Protein AF-A0A6V7L4W2-F1 (afdb_monomer)

Radius of gyration: 33.68 Å; Cα contacts (8 Å, |Δi|>4): 163; chains: 1; bounding box: 79×36×89 Å

Sequence (254 aa):
TPIIMLSYLVIAGTFLTHLRKPIASMTAKEQRLEGEYRHINSRLITNSEEIAFYRGNNREKLTLYASFNKLMKHLRGLLEFKVAMGVVDNFVGKYVATVVGFYAVSLPFFEKNHILLKGNTQHRFKHYYENGRMMVKLAEAIGRLVLAGREMTRLAGFTARVTEIRTVLQDLNEGRYKRTMITDGKNETPIGKPGTGRIVAKDNVIRFEHVPLVTPNGDVLIKDLSFEVKSGMNVLVCGPNGCGKSSLFRVLGE

Nearest PDB structures (foldseek):
  6uzl-assembly1_B  TM=5.956E-01  e=2.168E-04  Escherichia coli
  8t4i-assembly1_B  TM=5.488E-01  e=1.323E-03  Homo sapiens
  4s0f-assembly1_A  TM=5.752E-01  e=2.785E-03  Acetivibrio thermocellus ATCC 27405
  7pru-assembly1_B  TM=4.776E-01  e=3.832E-03  Thermochaetoides thermophila DSM 1495
  8t4h-assembly1_A  TM=5.209E-01  e=1.171E-02  Homo sapiens

InterPro domains:
  IPR003439 ABC transporter-like, ATP-binding domain [PF00005] (223-252)
  IPR011527 ABC transporter type 1, transmembrane domain [PF06472] (2-110)
  IPR027417 P-loop containing nucleoside triphosphate hydrolase [G3DSA:3.40.50.300] (198-254)
  IPR027417 P-loop containing nucleoside triphosphate hydrolase [SSF52540] (198-252)
  IPR050835 ATP-binding cassette sub-family D [PTHR11384] (2-254)

Secondary structure (DSSP, 8-state):
-HHHHHHHHHHHHHHHHHHHHHHHHHHHHHHHHHHHHHHHHHHHHHTHHHHHHTTTHHHHHHHHHHHHHHHHHHHHHHHHHHHHHHHHHHIIIIIIHHHHHHHHHHHHHHSTT-GGG-S-HHHHHHHHHHHHHHHHHHHHHHHHHHHHHHHHHHHHHHHHHHHHHHHHHHHHHTT---------S------S-TT-S-----TTEEEEEEEEEE-TTS-EEEEEEE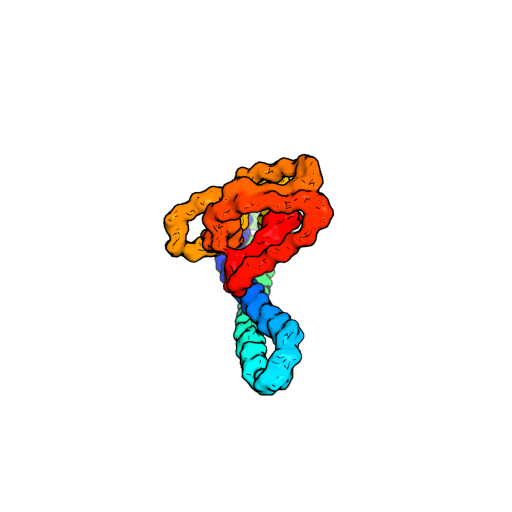EEEETT--------TTSSHHHHHHHHT-

Foldseek 3Di:
DVVLLVVLLVVLLVVLVVLCVCLVVLVVVLVVLVVVLVVLVVCCVVCVVVCVVVVVVVVSVVVNVVSVVVNVVSVVVSVVSVVVSVVSLCCSLPVVLQVSLQVVLCVLVPDPDRPLPPDDPVSSVVSSVVSSVVSSVVSNVSSVVSVVVVVVVVVVVVV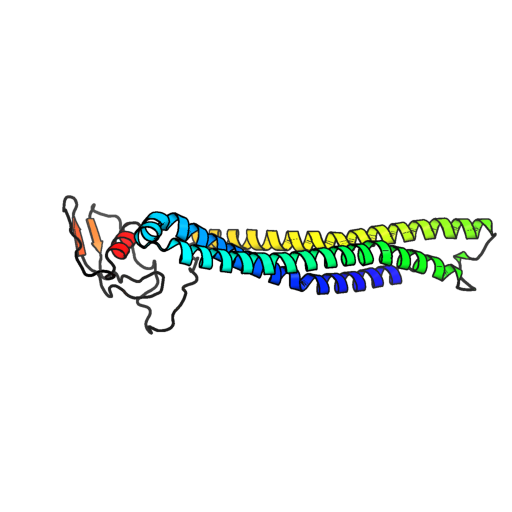VVVVVVVVQVVCVVVVNRDPPQPAPPDDPDQLDDPPPDDDDPDDQKDWAFQDFQADSNGRTLRRGDTDIDHPPDDDDDDDDPPSCPVSVVVVVVD

Mean predicted aligned error: 11.78 Å

Solvent-accessible surface area (backbone atoms only — not comparable to full-atom values): 14778 Å² total; per-residue (Å²): 90,70,65,61,56,52,51,45,50,53,53,53,43,52,50,53,52,60,71,50,55,60,54,60,60,53,51,54,52,48,53,52,37,51,50,53,38,51,51,52,53,50,48,50,62,76,44,40,66,61,36,58,73,71,66,37,57,70,61,51,50,51,52,52,49,52,40,48,50,55,36,49,56,50,50,50,55,51,49,53,49,52,51,53,49,52,50,50,51,48,42,52,34,50,53,49,30,46,52,53,22,55,51,41,50,48,50,65,75,71,43,95,82,35,78,74,65,69,71,55,72,70,57,36,51,50,52,48,52,52,55,36,55,52,38,44,53,48,22,55,52,51,20,51,52,55,54,47,52,54,55,52,54,51,50,52,57,50,52,51,54,53,48,51,54,50,51,52,52,50,28,50,77,70,72,64,57,72,77,86,57,67,68,74,91,78,74,98,69,80,88,71,61,93,85,74,74,85,86,75,95,54,92,70,46,54,72,43,74,70,42,58,41,61,46,87,60,70,51,73,57,38,82,66,38,68,52,76,46,54,75,94,64,88,82,85,91,82,80,66,89,87,61,37,70,72,57,54,55,50,67,73,70,111

Organism: NCBI:txid1563983

Structure (mmCIF, N/CA/C/O backbone):
data_AF-A0A6V7L4W2-F1
#
_entry.id   AF-A0A6V7L4W2-F1
#
loop_
_atom_site.group_PDB
_atom_site.id
_atom_site.type_symbol
_atom_site.label_atom_id
_atom_site.label_alt_id
_atom_site.label_comp_id
_atom_site.label_asym_id
_atom_site.label_entity_id
_atom_site.label_seq_id
_atom_site.pdbx_PDB_ins_code
_atom_site.Cartn_x
_atom_site.Cartn_y
_atom_site.Cartn_z
_atom_site.occupancy
_atom_site.B_iso_or_equiv
_atom_site.auth_seq_id
_atom_site.auth_comp_id
_atom_site.auth_asym_id
_atom_site.auth_atom_id
_atom_site.pdbx_PDB_model_num
ATOM 1 N N . THR A 1 1 ? 16.111 1.813 -38.482 1.00 68.69 1 THR A N 1
ATOM 2 C CA . THR A 1 1 ? 16.794 2.259 -37.247 1.00 68.69 1 THR A CA 1
ATOM 3 C C . THR A 1 1 ? 15.835 2.778 -36.165 1.00 68.69 1 THR A C 1
ATOM 5 O O . THR A 1 1 ? 15.904 2.223 -35.074 1.00 68.69 1 THR A O 1
ATOM 8 N N . PRO A 1 2 ? 14.871 3.705 -36.395 1.00 75.00 2 PRO A N 1
ATOM 9 C CA . PRO A 1 2 ? 13.955 4.165 -35.333 1.00 75.00 2 PRO A CA 1
ATOM 10 C C . PRO A 1 2 ? 12.935 3.109 -34.879 1.00 75.00 2 PRO A C 1
ATOM 12 O O . PRO A 1 2 ? 12.565 3.079 -33.709 1.00 75.00 2 PRO A O 1
ATOM 15 N N . ILE A 1 3 ? 12.533 2.193 -35.768 1.00 84.62 3 ILE A N 1
ATOM 16 C CA . ILE A 1 3 ? 11.620 1.085 -35.434 1.00 84.62 3 ILE A CA 1
ATOM 17 C C . ILE A 1 3 ? 12.223 0.170 -34.359 1.00 84.62 3 ILE A C 1
ATOM 19 O O . ILE A 1 3 ? 11.508 -0.238 -33.457 1.00 84.62 3 ILE A O 1
ATOM 23 N N . ILE A 1 4 ? 13.536 -0.085 -34.401 1.00 84.19 4 ILE A N 1
ATOM 24 C CA . ILE A 1 4 ? 14.242 -0.939 -33.426 1.00 84.19 4 ILE A CA 1
ATOM 25 C C . ILE A 1 4 ? 14.226 -0.296 -32.032 1.00 84.19 4 ILE A C 1
ATOM 27 O O . ILE A 1 4 ? 14.020 -0.964 -31.019 1.00 84.19 4 ILE A O 1
ATOM 31 N N . MET A 1 5 ? 14.393 1.026 -31.982 1.00 80.75 5 MET A N 1
ATOM 32 C CA . MET A 1 5 ? 14.337 1.802 -30.742 1.00 80.75 5 MET A CA 1
ATOM 33 C C . MET A 1 5 ? 12.919 1.852 -30.163 1.00 80.75 5 MET A C 1
ATOM 35 O O . MET A 1 5 ? 12.739 1.715 -28.954 1.00 80.75 5 MET A O 1
ATOM 39 N N . LEU A 1 6 ? 11.906 1.996 -31.021 1.00 84.19 6 LEU A N 1
ATOM 40 C CA . LEU A 1 6 ? 10.500 1.946 -30.620 1.00 84.19 6 LEU A CA 1
ATOM 41 C C . LEU A 1 6 ? 10.082 0.545 -30.160 1.00 84.19 6 LEU A C 1
ATOM 43 O O . LEU A 1 6 ? 9.437 0.421 -29.121 1.00 84.19 6 LEU A O 1
ATOM 47 N N . SER A 1 7 ? 10.488 -0.513 -30.866 1.00 88.62 7 SER A N 1
ATOM 48 C CA . SER A 1 7 ? 10.222 -1.890 -30.438 1.00 88.62 7 SER A CA 1
ATOM 49 C C . SER A 1 7 ? 10.885 -2.185 -29.099 1.00 88.62 7 SER A C 1
ATOM 51 O O . SER A 1 7 ? 10.266 -2.793 -28.230 1.00 88.62 7 SER A O 1
ATOM 53 N N . TYR A 1 8 ? 12.110 -1.692 -28.893 1.00 88.38 8 TYR A N 1
ATOM 54 C CA . TYR A 1 8 ? 12.787 -1.794 -27.607 1.00 88.38 8 TYR A CA 1
ATOM 55 C C . TYR A 1 8 ? 12.009 -1.087 -26.494 1.00 88.38 8 TYR A C 1
ATOM 57 O O . TYR A 1 8 ? 11.804 -1.680 -25.440 1.00 88.38 8 TYR A O 1
ATOM 65 N N . LEU A 1 9 ? 11.531 0.141 -26.729 1.00 84.12 9 LEU A N 1
ATOM 66 C CA . LEU A 1 9 ? 10.729 0.888 -25.757 1.00 84.12 9 LEU A CA 1
ATOM 67 C C . LEU A 1 9 ? 9.492 0.097 -25.329 1.00 84.12 9 LEU A C 1
ATOM 69 O O . LEU A 1 9 ? 9.235 -0.019 -24.132 1.00 84.12 9 LEU A O 1
ATOM 73 N N . VAL A 1 10 ? 8.748 -0.459 -26.289 1.00 87.88 10 VAL A N 1
ATOM 74 C CA . VAL A 1 10 ? 7.534 -1.235 -26.004 1.00 87.88 10 VAL A CA 1
ATOM 75 C C . VAL A 1 10 ? 7.882 -2.494 -25.211 1.00 87.88 10 VAL A C 1
ATOM 77 O O . VAL A 1 10 ? 7.322 -2.710 -24.140 1.00 87.88 10 VAL A O 1
ATOM 80 N N . ILE A 1 11 ? 8.856 -3.283 -25.671 1.00 89.69 11 ILE A N 1
ATOM 81 C CA . ILE A 1 11 ? 9.245 -4.543 -25.020 1.00 89.69 11 ILE A CA 1
ATOM 82 C C . ILE A 1 11 ? 9.780 -4.288 -23.605 1.00 89.69 11 ILE A C 1
ATOM 84 O O . ILE A 1 11 ? 9.307 -4.896 -22.645 1.00 89.69 11 ILE A O 1
ATOM 88 N N . ALA A 1 12 ? 10.732 -3.365 -23.457 1.00 87.75 12 ALA A N 1
ATOM 89 C CA . ALA A 1 12 ? 11.321 -3.014 -22.170 1.00 87.75 12 ALA A CA 1
ATOM 90 C C . ALA A 1 12 ? 10.277 -2.411 -21.220 1.00 87.75 12 ALA A C 1
ATOM 92 O O . ALA A 1 12 ? 10.237 -2.762 -20.042 1.00 87.75 12 ALA A O 1
ATOM 93 N N . GLY A 1 13 ? 9.398 -1.543 -21.728 1.00 84.75 13 GLY A N 1
ATOM 94 C CA . GLY A 1 13 ? 8.316 -0.934 -20.959 1.00 84.75 13 GLY A CA 1
ATOM 95 C C . GLY A 1 13 ? 7.326 -1.968 -20.423 1.00 84.75 13 GLY A C 1
ATOM 96 O O . GLY A 1 13 ? 7.034 -1.979 -19.224 1.00 84.75 13 GLY A O 1
ATOM 97 N N . THR A 1 14 ? 6.849 -2.880 -21.274 1.00 86.19 14 THR A N 1
ATOM 98 C CA . THR A 1 14 ? 5.939 -3.962 -20.872 1.00 86.19 14 THR A CA 1
ATOM 99 C C . THR A 1 14 ? 6.611 -4.920 -19.890 1.00 86.19 14 THR A C 1
ATOM 101 O O . THR A 1 14 ? 6.019 -5.251 -18.861 1.00 86.19 14 THR A O 1
ATOM 104 N N . PHE A 1 15 ? 7.864 -5.305 -20.146 1.00 89.44 15 PHE A N 1
ATOM 105 C CA . PHE A 1 15 ? 8.646 -6.176 -19.267 1.00 89.44 15 PHE A CA 1
ATOM 106 C C . PHE A 1 15 ? 8.825 -5.574 -17.866 1.00 89.44 15 PHE A C 1
ATOM 108 O O . PHE A 1 15 ? 8.478 -6.208 -16.867 1.00 89.44 15 PHE A O 1
ATOM 115 N N . LEU A 1 16 ? 9.281 -4.320 -17.780 1.00 86.31 16 LEU A N 1
ATOM 116 C CA . LEU A 1 16 ? 9.456 -3.622 -16.502 1.00 86.31 16 LEU A CA 1
ATOM 117 C C . LEU A 1 16 ? 8.127 -3.438 -15.765 1.00 86.31 16 LEU A C 1
ATOM 119 O O . LEU A 1 16 ? 8.067 -3.586 -14.546 1.00 86.31 16 LEU A O 1
ATOM 123 N N . THR A 1 17 ? 7.043 -3.152 -16.487 1.00 84.06 17 THR A N 1
ATOM 124 C CA . THR A 1 17 ? 5.711 -3.009 -15.882 1.00 84.06 17 THR A CA 1
ATOM 125 C C . THR A 1 17 ? 5.234 -4.328 -15.277 1.00 84.06 17 THR A C 1
ATOM 127 O O . THR A 1 17 ? 4.719 -4.344 -14.158 1.00 84.06 17 THR A O 1
ATOM 130 N N . HIS A 1 18 ? 5.459 -5.448 -15.968 1.00 85.56 18 HIS A N 1
ATOM 131 C CA . HIS A 1 18 ? 5.097 -6.770 -15.466 1.00 85.56 18 HIS A CA 1
ATOM 132 C C . HIS A 1 18 ? 5.888 -7.137 -14.204 1.00 85.56 18 HIS A C 1
ATOM 134 O O . HIS A 1 18 ? 5.299 -7.559 -13.208 1.00 85.56 18 HIS A O 1
ATOM 140 N N . LEU A 1 19 ? 7.200 -6.877 -14.200 1.00 86.31 19 LEU A N 1
ATOM 141 C CA . LEU A 1 19 ? 8.060 -7.106 -13.036 1.00 86.31 19 LEU A CA 1
ATOM 142 C C . LEU A 1 19 ? 7.698 -6.232 -11.823 1.00 86.31 19 LEU A C 1
ATOM 144 O O . LEU A 1 19 ? 7.893 -6.649 -10.684 1.00 86.31 19 LEU A O 1
ATOM 148 N N . ARG A 1 20 ? 7.142 -5.031 -12.036 1.00 83.00 20 ARG A N 1
ATOM 149 C CA . ARG A 1 20 ? 6.717 -4.122 -10.952 1.00 83.00 20 ARG A CA 1
ATOM 150 C C . ARG A 1 20 ? 5.370 -4.491 -10.325 1.00 83.00 20 ARG A C 1
ATOM 152 O O . ARG A 1 20 ? 5.113 -4.094 -9.187 1.00 83.00 20 ARG A O 1
ATOM 159 N N . LYS A 1 21 ? 4.520 -5.257 -11.018 1.00 84.12 21 LYS A N 1
ATOM 160 C CA . LYS A 1 21 ? 3.173 -5.651 -10.562 1.00 84.12 21 LYS A CA 1
ATOM 161 C C . LYS A 1 21 ? 3.095 -6.166 -9.105 1.00 84.12 21 LYS A C 1
ATOM 163 O O . LYS A 1 21 ? 2.203 -5.710 -8.386 1.00 84.12 21 LYS A O 1
ATOM 168 N N . PRO A 1 22 ? 3.988 -7.049 -8.608 1.00 87.44 22 PRO A N 1
ATOM 169 C CA . PRO A 1 22 ? 3.897 -7.567 -7.238 1.00 87.44 22 PRO A CA 1
ATOM 170 C C . PRO A 1 22 ? 4.129 -6.517 -6.140 1.00 87.44 22 PRO A C 1
ATOM 172 O O . PRO A 1 22 ? 3.661 -6.715 -5.018 1.00 87.44 22 PRO A O 1
ATOM 175 N N . ILE A 1 23 ? 4.792 -5.387 -6.430 1.00 86.25 23 ILE A N 1
ATOM 176 C CA . ILE A 1 23 ? 5.104 -4.354 -5.423 1.00 86.25 23 ILE A CA 1
ATOM 177 C C . ILE A 1 23 ? 3.828 -3.840 -4.757 1.00 86.25 23 ILE A C 1
ATOM 179 O O . ILE A 1 23 ? 3.794 -3.702 -3.538 1.00 86.25 23 ILE A O 1
ATOM 183 N N . ALA A 1 24 ? 2.764 -3.616 -5.533 1.00 83.56 24 ALA A N 1
ATOM 184 C CA . ALA A 1 24 ? 1.498 -3.107 -5.011 1.00 83.56 24 ALA A CA 1
ATOM 185 C C . ALA A 1 24 ? 0.889 -4.050 -3.959 1.00 83.56 24 ALA A C 1
ATOM 187 O O . ALA A 1 24 ? 0.514 -3.611 -2.872 1.00 83.56 24 ALA A O 1
ATOM 188 N N . SER A 1 25 ? 0.858 -5.357 -4.244 1.00 88.00 25 SER A N 1
ATOM 189 C CA . SER A 1 25 ? 0.356 -6.358 -3.296 1.00 88.00 25 SER A CA 1
ATOM 190 C C . SER A 1 25 ? 1.231 -6.454 -2.044 1.00 88.00 25 SER A C 1
ATOM 192 O O . SER A 1 25 ? 0.705 -6.568 -0.935 1.00 88.00 25 SER A O 1
ATOM 194 N N . MET A 1 26 ? 2.556 -6.373 -2.193 1.00 90.38 26 MET A N 1
ATOM 195 C CA . MET A 1 26 ? 3.466 -6.415 -1.048 1.00 90.38 26 MET A CA 1
ATOM 196 C C . MET A 1 26 ? 3.346 -5.165 -0.169 1.00 90.38 26 MET A C 1
ATOM 198 O O . MET A 1 26 ? 3.370 -5.289 1.053 1.00 90.38 26 MET A O 1
ATOM 202 N N . THR A 1 27 ? 3.152 -3.984 -0.758 1.00 88.94 27 THR A N 1
ATOM 203 C CA . THR A 1 27 ? 2.900 -2.740 -0.015 1.00 88.94 27 THR A CA 1
ATOM 204 C C . THR A 1 27 ? 1.537 -2.754 0.682 1.00 88.94 27 THR A C 1
ATOM 206 O O . THR A 1 27 ? 1.427 -2.300 1.817 1.00 88.94 27 THR A O 1
ATOM 209 N N . ALA A 1 28 ? 0.499 -3.343 0.081 1.00 87.00 28 ALA A N 1
ATOM 210 C CA . ALA A 1 28 ? -0.780 -3.534 0.772 1.00 87.00 28 ALA A CA 1
ATOM 211 C C . ALA A 1 28 ? -0.629 -4.442 2.009 1.00 87.00 28 ALA A C 1
ATOM 213 O O . ALA A 1 28 ? -1.167 -4.156 3.080 1.00 87.00 28 ALA A O 1
ATOM 214 N N . LYS A 1 29 ? 0.158 -5.519 1.890 1.00 92.94 29 LYS A N 1
ATOM 215 C CA . LYS A 1 29 ? 0.469 -6.411 3.015 1.00 92.94 29 LYS A CA 1
ATOM 216 C C . LYS A 1 29 ? 1.308 -5.721 4.097 1.00 92.94 29 LYS A C 1
ATOM 218 O O . LYS A 1 29 ? 1.052 -5.947 5.275 1.00 92.94 29 LYS A O 1
ATOM 223 N N . GLU A 1 30 ? 2.256 -4.869 3.710 1.00 93.56 30 GLU A N 1
ATOM 224 C CA . GLU A 1 30 ? 3.040 -4.021 4.622 1.00 93.56 30 GLU A CA 1
ATOM 225 C C . GLU A 1 30 ? 2.117 -3.141 5.475 1.00 93.56 30 GLU A C 1
ATOM 227 O O . GLU A 1 30 ? 2.177 -3.218 6.698 1.00 93.56 30 GLU A O 1
ATOM 232 N N . GLN A 1 31 ? 1.188 -2.412 4.846 1.00 91.06 31 GLN A N 1
ATOM 233 C CA . GLN A 1 31 ? 0.220 -1.560 5.547 1.00 91.06 31 GLN A CA 1
ATOM 234 C C . GLN A 1 31 ? -0.667 -2.346 6.521 1.00 91.06 31 GLN A C 1
ATOM 236 O O . GLN A 1 31 ? -0.918 -1.900 7.639 1.00 91.06 31 GLN A O 1
ATOM 241 N N . ARG A 1 32 ? -1.107 -3.552 6.137 1.00 93.19 32 ARG A N 1
ATOM 242 C CA . ARG A 1 32 ? -1.883 -4.426 7.029 1.00 93.19 32 ARG A CA 1
ATOM 243 C C . ARG A 1 32 ? -1.082 -4.852 8.265 1.00 93.19 32 ARG A C 1
ATOM 245 O O . ARG A 1 32 ? -1.617 -4.810 9.368 1.00 93.19 32 ARG A O 1
ATOM 252 N N . LEU A 1 33 ? 0.172 -5.274 8.087 1.00 97.00 33 LEU A N 1
ATOM 253 C CA . LEU A 1 33 ? 1.043 -5.704 9.190 1.00 97.00 33 LEU A CA 1
ATOM 254 C C . LEU A 1 33 ? 1.430 -4.536 10.103 1.00 97.00 33 LEU A C 1
ATOM 256 O O . LEU A 1 33 ? 1.504 -4.700 11.319 1.00 97.00 33 LEU A O 1
ATOM 260 N N . GLU A 1 34 ? 1.654 -3.358 9.526 1.00 95.81 34 GLU A N 1
ATOM 261 C CA . GLU A 1 34 ? 1.907 -2.136 10.282 1.00 95.81 34 GLU A CA 1
ATOM 262 C C . GLU A 1 34 ? 0.676 -1.736 11.107 1.00 95.81 34 GLU A C 1
ATOM 264 O O . GLU A 1 34 ? 0.805 -1.406 12.285 1.00 95.81 34 GLU A O 1
ATOM 269 N N . GLY A 1 35 ? -0.524 -1.842 10.528 1.00 94.75 35 GLY A N 1
ATOM 270 C CA . GLY A 1 35 ? -1.786 -1.637 11.238 1.00 94.75 35 GLY A CA 1
ATOM 271 C C . GLY A 1 35 ? -1.982 -2.613 12.403 1.00 94.75 35 GLY A C 1
ATOM 272 O O . GLY A 1 35 ? -2.340 -2.186 13.498 1.00 94.75 35 GLY A O 1
ATOM 273 N N . GLU A 1 36 ? -1.689 -3.902 12.199 1.00 95.75 36 GLU A N 1
ATOM 274 C CA . GLU A 1 36 ? -1.726 -4.940 13.244 1.00 95.75 36 GLU A CA 1
ATOM 275 C C . GLU A 1 36 ? -0.779 -4.595 14.407 1.00 95.75 36 GLU A C 1
ATOM 277 O O . GLU A 1 36 ? -1.195 -4.587 15.567 1.00 95.75 36 GLU A O 1
ATOM 282 N N . TYR A 1 37 ? 0.465 -4.213 14.099 1.00 97.19 37 TYR A N 1
ATOM 283 C CA . TYR A 1 37 ? 1.447 -3.802 15.103 1.00 97.19 37 TYR A CA 1
ATOM 284 C C . TYR A 1 37 ? 1.012 -2.544 15.870 1.00 97.19 37 TYR A C 1
ATOM 286 O O . TYR A 1 37 ? 1.050 -2.522 17.101 1.00 97.19 37 TYR A O 1
ATOM 294 N N . ARG A 1 38 ? 0.546 -1.506 15.160 1.00 96.38 38 ARG A N 1
ATOM 295 C CA . ARG A 1 38 ? 0.045 -0.266 15.777 1.00 96.38 38 ARG A CA 1
ATOM 296 C C . ARG A 1 38 ? -1.159 -0.528 16.676 1.00 96.38 38 ARG A C 1
ATOM 298 O O . ARG A 1 38 ? -1.247 0.063 17.748 1.00 96.38 38 ARG A O 1
ATOM 305 N N . HIS A 1 39 ? -2.058 -1.422 16.271 1.00 95.31 39 HIS A N 1
ATOM 306 C CA . HIS A 1 39 ? -3.214 -1.805 17.073 1.00 95.31 39 HIS A CA 1
ATOM 307 C C . HIS A 1 39 ? -2.800 -2.487 18.384 1.00 95.31 39 HIS A C 1
ATOM 309 O O . HIS A 1 39 ? -3.293 -2.109 19.446 1.00 95.31 39 HIS A O 1
ATOM 315 N N . ILE A 1 40 ? -1.859 -3.438 18.335 1.00 95.62 40 ILE A N 1
ATOM 316 C CA . ILE A 1 40 ? -1.322 -4.096 19.539 1.00 95.62 40 ILE A CA 1
ATOM 317 C C . ILE A 1 40 ? -0.642 -3.069 20.452 1.00 95.62 40 ILE A C 1
ATOM 319 O O . ILE A 1 40 ? -0.917 -3.038 21.648 1.00 95.62 40 ILE A O 1
ATOM 323 N N . ASN A 1 41 ? 0.184 -2.183 19.890 1.00 96.00 41 ASN A N 1
ATOM 324 C CA . ASN A 1 41 ? 0.855 -1.136 20.659 1.00 96.00 41 ASN A CA 1
ATOM 325 C C . ASN A 1 41 ? -0.141 -0.164 21.318 1.00 96.00 41 ASN A C 1
ATOM 327 O O . ASN A 1 41 ? 0.013 0.193 22.481 1.00 96.00 41 ASN A O 1
ATOM 331 N N . SER A 1 42 ? -1.198 0.225 20.600 1.00 96.50 42 SER A N 1
ATOM 332 C CA . SER A 1 42 ? -2.266 1.062 21.154 1.00 96.50 42 SER A CA 1
ATOM 333 C C . SER A 1 42 ? -2.982 0.364 22.308 1.00 96.50 42 SER A C 1
ATOM 335 O O . SER A 1 42 ? -3.196 0.986 23.341 1.00 96.50 42 SER A O 1
ATOM 337 N N . ARG A 1 43 ? -3.320 -0.926 22.164 1.00 95.25 43 ARG A N 1
ATOM 338 C CA . ARG A 1 43 ? -3.964 -1.712 23.229 1.00 95.25 43 ARG A CA 1
ATOM 339 C C . ARG A 1 43 ? -3.096 -1.820 24.479 1.00 95.25 43 ARG A C 1
ATOM 341 O O . ARG A 1 43 ? -3.621 -1.696 25.580 1.00 95.25 43 ARG A O 1
ATOM 348 N N . LEU A 1 44 ? -1.790 -2.025 24.304 1.00 94.94 44 LEU A N 1
ATOM 349 C CA . LEU A 1 44 ? -0.826 -2.077 25.403 1.00 94.94 44 LEU A CA 1
ATOM 350 C C . LEU A 1 44 ? -0.805 -0.764 26.198 1.00 94.94 44 LEU A C 1
ATOM 352 O O . LEU A 1 44 ? -0.756 -0.801 27.422 1.00 94.94 44 LEU A O 1
ATOM 356 N N . ILE A 1 45 ? -0.867 0.383 25.513 1.00 94.19 45 ILE A N 1
ATOM 357 C CA . ILE A 1 45 ? -0.908 1.703 26.157 1.00 94.19 45 ILE A CA 1
ATOM 358 C C . ILE A 1 45 ? -2.238 1.901 26.894 1.00 94.19 45 ILE A C 1
ATOM 360 O O . ILE A 1 45 ? -2.230 2.239 28.078 1.00 94.19 45 ILE A O 1
ATOM 364 N N . THR A 1 46 ? -3.368 1.666 26.216 1.00 96.12 46 THR A N 1
ATOM 365 C CA . THR A 1 46 ? -4.711 1.898 26.774 1.00 96.12 46 THR A CA 1
ATOM 366 C C . THR A 1 46 ? -4.991 1.028 27.997 1.00 96.12 46 THR A C 1
ATOM 368 O O . THR A 1 46 ? -5.562 1.519 28.962 1.00 96.12 46 THR A O 1
ATOM 371 N N . ASN A 1 47 ? -4.544 -0.230 27.991 1.00 95.62 47 ASN A N 1
ATOM 372 C CA . ASN A 1 47 ? -4.825 -1.194 29.059 1.00 95.62 47 ASN A CA 1
ATOM 373 C C . ASN A 1 47 ? -3.587 -1.462 29.936 1.00 95.62 47 ASN A C 1
ATOM 375 O O . ASN A 1 47 ? -3.452 -2.537 30.524 1.00 95.62 47 ASN A O 1
ATOM 379 N N . SER A 1 48 ? -2.648 -0.513 29.997 1.00 95.44 48 SER A N 1
ATOM 380 C CA . SER A 1 48 ? -1.364 -0.685 30.694 1.00 95.44 48 SER A CA 1
ATOM 381 C C . SER A 1 48 ? -1.527 -0.978 32.191 1.00 95.44 48 SER A C 1
ATOM 383 O O . SER A 1 48 ? -0.802 -1.819 32.727 1.00 95.44 48 SER A O 1
ATOM 385 N N . GLU A 1 49 ? -2.511 -0.362 32.848 1.00 95.81 49 GLU A N 1
ATOM 386 C CA . GLU A 1 49 ? -2.828 -0.598 34.262 1.00 95.81 49 GLU A CA 1
ATOM 387 C C . GLU A 1 49 ? -3.353 -2.017 34.514 1.00 95.81 49 GLU A C 1
ATOM 389 O O . GLU A 1 49 ? -2.861 -2.702 35.410 1.00 95.81 49 GLU A O 1
ATOM 394 N N . GLU A 1 50 ? -4.284 -2.506 33.688 1.00 96.06 50 GLU A N 1
ATOM 395 C CA . GLU A 1 50 ? -4.813 -3.874 33.786 1.00 96.06 50 GLU A CA 1
ATOM 396 C C . GLU A 1 50 ? -3.698 -4.908 33.580 1.00 96.06 50 GLU A C 1
ATOM 398 O O . GLU A 1 50 ? -3.571 -5.878 34.331 1.00 96.06 50 GLU A O 1
ATOM 403 N N . ILE A 1 51 ? -2.833 -4.682 32.589 1.00 95.50 51 ILE A N 1
ATOM 404 C CA . ILE A 1 51 ? -1.697 -5.562 32.294 1.00 95.50 51 ILE A CA 1
ATOM 405 C C . ILE A 1 51 ? -0.713 -5.585 33.470 1.00 95.50 51 ILE A C 1
ATOM 407 O O . ILE A 1 51 ? -0.206 -6.655 33.822 1.00 95.50 51 ILE A O 1
ATOM 411 N N . ALA A 1 52 ? -0.447 -4.433 34.093 1.00 95.81 52 ALA A N 1
ATOM 412 C CA . ALA A 1 52 ? 0.397 -4.346 35.281 1.00 95.81 52 ALA A CA 1
ATOM 413 C C . ALA A 1 52 ? -0.240 -5.070 36.478 1.00 95.81 52 ALA A C 1
ATOM 415 O O . ALA A 1 52 ? 0.437 -5.857 37.145 1.00 95.81 52 ALA A O 1
ATOM 416 N N . PHE A 1 53 ? -1.545 -4.878 36.690 1.00 97.19 53 PHE A N 1
ATOM 417 C CA . PHE A 1 53 ? -2.318 -5.514 37.755 1.00 97.19 53 PHE A CA 1
ATOM 418 C C . PHE A 1 53 ? -2.270 -7.046 37.665 1.00 97.19 53 PHE A C 1
ATOM 420 O O . PHE A 1 53 ? -1.958 -7.721 38.645 1.00 97.19 53 PHE A O 1
ATOM 427 N N . TYR A 1 54 ? -2.469 -7.603 36.466 1.00 96.62 54 TYR A N 1
ATOM 428 C CA . TYR A 1 54 ? -2.405 -9.049 36.223 1.00 96.62 54 TYR A CA 1
ATOM 429 C C . TYR A 1 54 ? -0.983 -9.593 36.003 1.00 96.62 54 TYR A C 1
ATOM 431 O O . TYR A 1 54 ? -0.821 -10.775 35.694 1.00 96.62 54 TYR A O 1
ATOM 439 N N . ARG A 1 55 ? 0.066 -8.764 36.138 1.00 94.88 55 ARG A N 1
ATOM 440 C CA . ARG A 1 55 ? 1.471 -9.129 35.851 1.00 94.88 55 ARG A CA 1
ATOM 441 C C . ARG A 1 55 ? 1.662 -9.735 34.447 1.00 94.88 55 ARG A C 1
ATOM 443 O O . ARG A 1 55 ? 2.510 -10.600 34.229 1.00 94.88 55 ARG A O 1
ATOM 450 N N . GLY A 1 56 ? 0.901 -9.242 33.469 1.00 95.69 56 GLY A N 1
ATOM 451 C CA . GLY A 1 56 ? 0.852 -9.737 32.088 1.00 95.69 56 GLY A CA 1
ATOM 452 C C . GLY A 1 56 ? 2.032 -9.332 31.193 1.00 95.69 56 GLY A C 1
ATOM 453 O O . GLY A 1 56 ? 2.076 -9.740 30.032 1.00 95.69 56 GLY A O 1
ATOM 454 N N . ASN A 1 57 ? 3.006 -8.572 31.709 1.00 94.56 57 ASN A N 1
ATOM 455 C CA . ASN A 1 57 ? 4.104 -7.973 30.934 1.00 94.56 57 ASN A CA 1
ATOM 456 C C . ASN A 1 57 ? 4.829 -8.969 30.007 1.00 94.56 57 ASN A C 1
ATOM 458 O O . ASN A 1 57 ? 5.009 -8.697 28.824 1.00 94.56 57 ASN A O 1
ATOM 462 N N . ASN A 1 58 ? 5.203 -10.155 30.500 1.00 96.06 58 ASN A N 1
ATOM 463 C CA . ASN A 1 58 ? 5.932 -11.135 29.682 1.00 96.06 58 ASN A CA 1
ATOM 464 C C . ASN A 1 58 ? 5.111 -11.630 28.481 1.00 96.06 58 ASN A C 1
ATOM 466 O O . ASN A 1 58 ? 5.655 -11.832 27.396 1.00 96.06 58 ASN A O 1
ATOM 470 N N . ARG A 1 59 ? 3.797 -11.799 28.658 1.00 94.81 59 ARG A N 1
ATOM 471 C CA . ARG A 1 59 ? 2.891 -12.272 27.606 1.00 94.81 59 ARG A CA 1
ATOM 472 C C . ARG A 1 59 ? 2.634 -11.188 26.559 1.00 94.81 59 ARG A C 1
ATOM 474 O O . ARG A 1 59 ? 2.677 -11.473 25.361 1.00 94.81 59 ARG A O 1
ATOM 481 N N . GLU A 1 60 ? 2.437 -9.949 26.998 1.00 96.38 60 GLU A N 1
ATOM 482 C CA . GLU A 1 60 ? 2.273 -8.798 26.102 1.00 96.38 60 GLU A CA 1
ATOM 483 C C . GLU A 1 60 ? 3.559 -8.494 25.330 1.00 96.38 60 GLU A C 1
ATOM 485 O O . GLU A 1 60 ? 3.527 -8.315 24.113 1.00 96.38 60 GLU A O 1
ATOM 490 N N . LYS A 1 61 ? 4.719 -8.575 25.995 1.00 96.00 61 LYS A N 1
ATOM 491 C CA . LYS A 1 61 ? 6.037 -8.469 25.359 1.00 96.00 61 LYS A CA 1
ATOM 492 C C . LYS A 1 61 ? 6.194 -9.488 24.228 1.00 96.00 61 LYS A C 1
ATOM 494 O O . LYS A 1 61 ? 6.556 -9.109 23.117 1.00 96.00 61 LYS A O 1
ATOM 499 N N . LEU A 1 62 ? 5.901 -10.768 24.477 1.00 96.69 62 LEU A N 1
ATOM 500 C CA . LEU A 1 62 ? 5.975 -11.815 23.447 1.00 96.69 62 LEU A CA 1
ATOM 501 C C . LEU A 1 62 ? 5.030 -11.539 22.270 1.00 96.69 62 LEU A C 1
ATOM 503 O O . LEU A 1 62 ? 5.428 -11.697 21.116 1.00 96.69 62 LEU A O 1
ATOM 507 N N . THR A 1 63 ? 3.810 -11.085 22.554 1.00 96.12 63 THR A N 1
ATOM 508 C CA . THR A 1 63 ? 2.807 -10.743 21.533 1.00 96.12 63 THR A CA 1
ATOM 509 C C . THR A 1 63 ? 3.282 -9.585 20.651 1.00 96.12 63 THR A C 1
ATOM 511 O O . THR A 1 63 ? 3.238 -9.674 19.420 1.00 96.12 63 THR A O 1
ATOM 514 N N . LEU A 1 64 ? 3.820 -8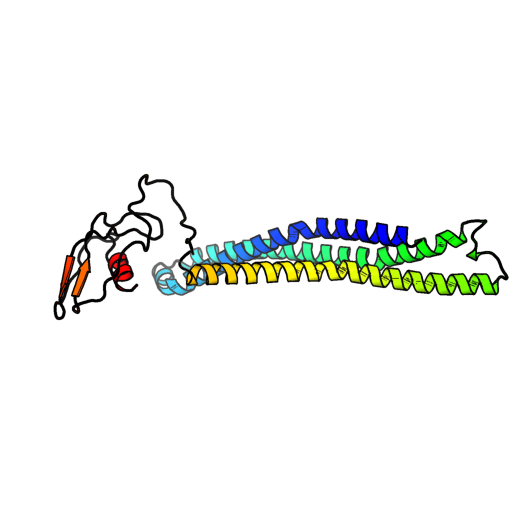.529 21.265 1.00 96.44 64 LEU A N 1
ATOM 515 C CA . LEU A 1 64 ? 4.371 -7.374 20.562 1.00 96.44 64 LEU A CA 1
ATOM 516 C C . LEU A 1 64 ? 5.578 -7.764 19.698 1.00 96.44 64 LEU A C 1
ATOM 518 O O . LEU A 1 64 ? 5.623 -7.415 18.518 1.00 96.44 64 LEU A O 1
ATOM 522 N N . TYR A 1 65 ? 6.521 -8.544 20.242 1.00 97.56 65 TYR A N 1
ATOM 523 C CA . TYR A 1 65 ? 7.684 -9.021 19.486 1.00 97.56 65 TYR A CA 1
ATOM 524 C C . TYR A 1 65 ? 7.298 -9.925 18.317 1.00 97.56 65 TYR A C 1
ATOM 526 O O . TYR A 1 65 ? 7.901 -9.823 17.250 1.00 97.56 65 TYR A O 1
ATOM 534 N N . ALA A 1 66 ? 6.298 -10.793 18.477 1.00 97.31 66 ALA A N 1
ATOM 535 C CA . ALA A 1 66 ? 5.817 -11.637 17.388 1.00 97.31 66 ALA A CA 1
ATOM 536 C C . ALA A 1 66 ? 5.270 -10.789 16.227 1.00 97.31 66 ALA A C 1
ATOM 538 O O . ALA A 1 66 ? 5.660 -10.997 15.073 1.00 97.31 66 ALA A O 1
ATOM 539 N N . SER A 1 67 ? 4.433 -9.787 16.527 1.00 97.06 67 SER A N 1
ATOM 540 C CA . SER A 1 67 ? 3.914 -8.858 15.515 1.00 97.06 67 SER A CA 1
ATOM 541 C C . SER A 1 67 ? 5.023 -8.016 14.881 1.00 97.06 67 SER A C 1
ATOM 543 O O . SER A 1 67 ? 5.039 -7.832 13.662 1.00 97.06 67 SER A O 1
ATOM 545 N N . PHE A 1 68 ? 5.974 -7.535 15.682 1.00 97.75 68 PHE A N 1
ATOM 546 C CA . PHE A 1 68 ? 7.116 -6.763 15.202 1.00 97.75 68 PHE A CA 1
ATOM 547 C C . PHE A 1 68 ? 7.991 -7.580 14.247 1.00 97.75 68 PHE A C 1
ATOM 549 O O . PHE A 1 68 ? 8.286 -7.137 13.141 1.00 97.75 68 PHE A O 1
ATOM 556 N N . ASN A 1 69 ? 8.351 -8.810 14.619 1.00 98.00 69 ASN A N 1
ATOM 557 C CA . ASN A 1 69 ? 9.172 -9.686 13.783 1.00 98.00 69 ASN A CA 1
ATOM 558 C C . ASN A 1 69 ? 8.464 -10.060 12.475 1.00 98.00 69 ASN A C 1
ATOM 560 O O . ASN A 1 69 ? 9.102 -10.129 11.423 1.00 98.00 69 ASN A O 1
ATOM 564 N N . LYS A 1 70 ? 7.141 -10.260 12.513 1.00 97.06 70 LYS A N 1
ATOM 565 C CA . LYS A 1 70 ? 6.312 -10.496 11.322 1.00 97.06 70 LYS A CA 1
ATOM 566 C C . LYS A 1 70 ? 6.361 -9.303 10.361 1.00 97.06 70 LYS A C 1
ATOM 568 O O . LYS A 1 70 ? 6.575 -9.504 9.164 1.00 97.06 70 LYS A O 1
ATOM 573 N N . LEU A 1 71 ? 6.217 -8.080 10.881 1.00 97.75 71 LEU A N 1
ATOM 574 C CA . LEU A 1 71 ? 6.352 -6.843 10.109 1.00 97.75 71 LEU A CA 1
ATOM 575 C C . LEU A 1 71 ? 7.770 -6.693 9.547 1.00 97.75 71 LEU A C 1
ATOM 577 O O . LEU A 1 71 ? 7.935 -6.496 8.346 1.00 97.75 71 LEU A O 1
ATOM 581 N N . MET A 1 72 ? 8.792 -6.858 10.387 1.00 97.56 72 MET A N 1
ATOM 582 C CA . MET A 1 72 ? 10.190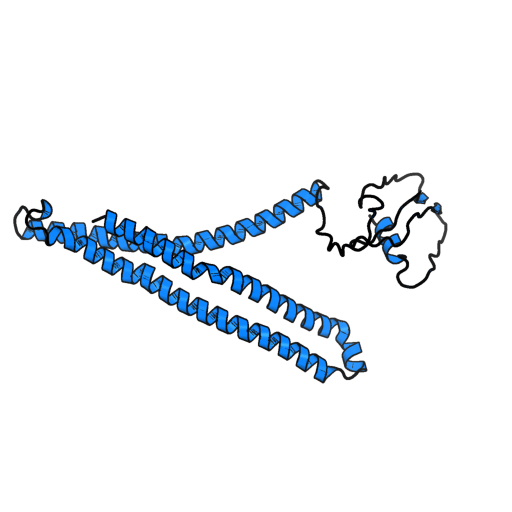 -6.662 10.009 1.00 97.56 72 MET A CA 1
ATOM 583 C C . MET A 1 72 ? 10.651 -7.665 8.945 1.00 97.56 72 MET A C 1
ATOM 585 O O . MET A 1 72 ? 11.321 -7.289 7.984 1.00 97.56 72 MET A O 1
ATOM 589 N N . LYS A 1 73 ? 10.243 -8.937 9.058 1.00 97.56 73 LYS A N 1
ATOM 590 C CA . LYS A 1 73 ? 10.518 -9.970 8.047 1.00 97.56 73 LYS A CA 1
ATOM 591 C C . LYS A 1 73 ? 9.918 -9.602 6.690 1.00 97.56 73 LYS A C 1
ATOM 593 O O . LYS A 1 73 ? 10.583 -9.753 5.667 1.00 97.56 73 LYS A O 1
ATOM 598 N N . HIS A 1 74 ? 8.675 -9.116 6.677 1.00 97.25 74 HIS A N 1
ATOM 599 C CA . HIS A 1 74 ? 8.016 -8.671 5.447 1.00 97.25 74 HIS A CA 1
ATOM 600 C C . HIS A 1 74 ? 8.683 -7.421 4.867 1.00 97.25 74 HIS A C 1
ATOM 602 O O . HIS A 1 74 ? 8.959 -7.375 3.669 1.00 97.25 74 HIS A O 1
ATOM 608 N N . LEU A 1 75 ? 9.000 -6.440 5.716 1.00 95.94 75 LEU A N 1
ATOM 609 C CA . LEU A 1 75 ? 9.657 -5.199 5.314 1.00 95.94 75 LEU A CA 1
ATOM 610 C C . LEU A 1 75 ? 11.018 -5.470 4.669 1.00 95.94 75 LEU A C 1
ATOM 612 O O . LEU A 1 75 ? 11.322 -4.898 3.626 1.00 95.94 75 LEU A O 1
ATOM 616 N N . ARG A 1 76 ? 11.808 -6.386 5.243 1.00 96.81 76 ARG A N 1
ATOM 617 C CA . ARG A 1 76 ? 13.111 -6.777 4.695 1.00 96.81 76 ARG A CA 1
ATOM 618 C C . ARG A 1 76 ? 12.986 -7.366 3.291 1.00 96.81 76 ARG A C 1
ATOM 620 O O . ARG A 1 76 ? 13.645 -6.875 2.381 1.00 96.81 76 ARG A O 1
ATOM 627 N N . GLY A 1 77 ? 12.090 -8.336 3.092 1.00 95.00 77 GLY A N 1
ATOM 628 C CA . GLY A 1 77 ? 11.870 -8.939 1.771 1.00 95.00 77 GLY A CA 1
ATOM 629 C C . GLY A 1 77 ? 11.344 -7.937 0.737 1.00 95.00 77 GLY A C 1
ATOM 630 O O . GLY A 1 77 ? 11.764 -7.940 -0.419 1.00 95.00 77 GLY A O 1
ATOM 631 N N . LEU A 1 78 ? 10.472 -7.017 1.156 1.00 93.06 78 LEU A N 1
ATOM 632 C CA . LEU A 1 78 ? 9.979 -5.939 0.301 1.00 93.06 78 LEU A CA 1
ATOM 633 C C . LEU A 1 78 ? 11.094 -4.957 -0.087 1.00 93.06 78 LEU A C 1
ATOM 635 O O . LEU A 1 78 ? 11.131 -4.492 -1.228 1.00 93.06 78 LEU A O 1
ATOM 639 N N . LEU A 1 79 ? 12.003 -4.640 0.837 1.00 93.38 79 LEU A N 1
ATOM 640 C CA . LEU A 1 79 ? 13.133 -3.754 0.578 1.00 93.38 79 LEU A CA 1
ATOM 641 C C . LEU A 1 79 ? 14.156 -4.411 -0.357 1.00 93.38 79 LEU A C 1
ATOM 643 O O . LEU A 1 79 ? 14.569 -3.781 -1.327 1.00 93.38 79 LEU A O 1
ATOM 647 N N . GLU A 1 80 ? 14.491 -5.683 -0.128 1.00 95.06 80 GLU A N 1
ATOM 648 C CA . GLU A 1 80 ? 15.349 -6.485 -1.012 1.00 95.06 80 GLU A CA 1
ATOM 649 C C . GLU A 1 80 ? 14.785 -6.524 -2.440 1.00 95.06 80 GLU A C 1
ATOM 651 O O . GLU A 1 80 ? 15.499 -6.232 -3.402 1.00 95.06 80 GLU A O 1
ATOM 656 N N . PHE A 1 81 ? 13.477 -6.762 -2.587 1.00 92.25 81 PHE A N 1
ATOM 657 C CA . PHE A 1 81 ? 12.813 -6.724 -3.890 1.00 92.25 81 PHE A CA 1
ATOM 658 C C . PHE A 1 81 ? 12.854 -5.330 -4.536 1.00 92.25 81 PHE A C 1
ATOM 660 O O . PHE A 1 81 ? 13.128 -5.208 -5.730 1.00 92.25 81 PHE A O 1
ATOM 667 N N . LYS A 1 82 ? 12.608 -4.257 -3.769 1.00 89.56 82 LYS A N 1
ATOM 668 C CA . LYS A 1 82 ? 12.696 -2.873 -4.273 1.00 89.56 82 LYS A CA 1
ATOM 669 C C . LYS A 1 82 ? 14.106 -2.532 -4.755 1.00 89.56 82 LYS A C 1
ATOM 671 O O . LYS A 1 82 ? 14.235 -1.869 -5.782 1.00 89.56 82 LYS A O 1
ATOM 676 N N . VAL A 1 83 ? 15.141 -2.973 -4.039 1.00 93.12 83 VAL A N 1
ATOM 677 C CA . VAL A 1 83 ? 16.542 -2.772 -4.434 1.00 93.12 83 VAL A CA 1
ATOM 678 C C . VAL A 1 83 ? 16.840 -3.530 -5.725 1.00 93.12 83 VAL A C 1
ATOM 680 O O . VAL A 1 83 ? 17.316 -2.916 -6.678 1.00 93.12 83 VAL A O 1
ATOM 683 N N . ALA A 1 84 ? 16.487 -4.817 -5.804 1.00 92.75 84 ALA A N 1
ATOM 684 C CA . ALA A 1 84 ? 16.667 -5.619 -7.015 1.00 92.75 84 ALA A CA 1
ATOM 685 C C . ALA A 1 84 ? 15.958 -4.990 -8.228 1.00 92.75 84 ALA A C 1
ATOM 687 O O . ALA A 1 84 ? 16.562 -4.811 -9.286 1.00 92.75 84 ALA A O 1
ATOM 688 N N . MET A 1 85 ? 14.709 -4.552 -8.056 1.00 89.56 85 MET A N 1
ATOM 689 C CA . MET A 1 85 ? 13.970 -3.838 -9.098 1.00 89.56 85 MET A CA 1
ATOM 690 C C . MET A 1 85 ? 14.611 -2.503 -9.475 1.00 89.56 85 MET A C 1
ATOM 692 O O . MET A 1 85 ? 14.634 -2.156 -10.651 1.00 89.56 85 MET A O 1
ATOM 696 N N . GLY A 1 86 ? 15.168 -1.765 -8.513 1.00 89.12 86 GLY A N 1
ATOM 697 C CA . GLY A 1 86 ? 15.919 -0.540 -8.785 1.00 89.12 86 GLY A CA 1
ATOM 698 C C . GLY A 1 86 ? 17.165 -0.786 -9.642 1.00 89.12 86 GLY A C 1
ATOM 699 O O . GLY A 1 86 ? 17.482 0.027 -10.511 1.00 89.12 86 GLY A O 1
ATOM 700 N N . VAL A 1 87 ? 17.848 -1.917 -9.449 1.00 91.94 87 VAL A N 1
ATOM 701 C CA . VAL A 1 87 ? 18.975 -2.330 -10.301 1.00 91.94 87 VAL A CA 1
ATOM 702 C C . VAL A 1 87 ? 18.490 -2.660 -11.713 1.00 91.94 87 VAL A C 1
ATOM 704 O O . VAL A 1 87 ? 19.041 -2.129 -12.677 1.00 91.94 87 VAL A O 1
ATOM 707 N N . VAL A 1 88 ? 17.429 -3.463 -11.849 1.00 91.44 88 VAL A N 1
ATOM 708 C CA . VAL A 1 88 ? 16.845 -3.829 -13.154 1.00 91.44 88 VAL A CA 1
ATOM 709 C C . VAL A 1 88 ? 16.355 -2.595 -13.917 1.00 91.44 88 VAL A C 1
ATOM 711 O O . VAL A 1 88 ? 16.659 -2.448 -15.100 1.00 91.44 88 VAL A O 1
ATOM 714 N N . ASP A 1 89 ? 15.663 -1.675 -13.2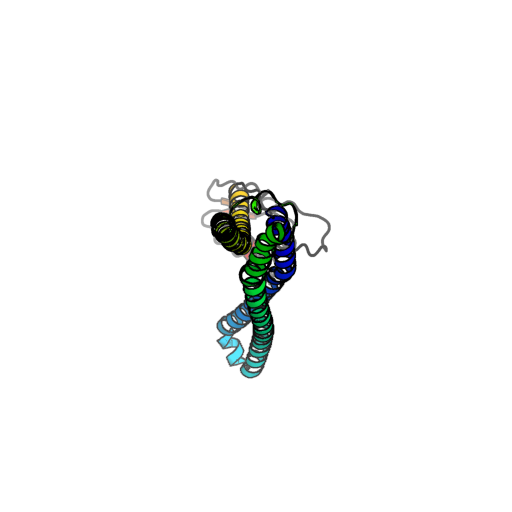40 1.00 86.00 89 ASP A N 1
ATOM 715 C CA . ASP A 1 89 ? 15.178 -0.414 -13.810 1.00 86.00 89 ASP A CA 1
ATOM 716 C C . ASP A 1 89 ? 16.329 0.405 -14.415 1.00 86.00 89 ASP A C 1
ATOM 718 O O . ASP A 1 89 ? 16.230 0.880 -15.547 1.00 86.00 89 ASP A O 1
ATOM 722 N N . ASN A 1 90 ? 17.439 0.551 -13.683 1.00 86.69 90 ASN A N 1
ATOM 723 C CA . ASN A 1 90 ? 18.614 1.276 -14.167 1.00 86.69 90 ASN A CA 1
ATOM 724 C C . ASN A 1 90 ? 19.320 0.529 -15.303 1.00 86.69 90 ASN A C 1
ATOM 726 O O . ASN A 1 90 ? 19.726 1.148 -16.287 1.00 86.69 90 ASN A O 1
ATOM 730 N N . PHE A 1 91 ? 19.456 -0.792 -15.190 1.00 90.06 91 PHE A N 1
ATOM 731 C CA . PHE A 1 91 ? 20.116 -1.614 -16.198 1.00 90.06 91 PHE A CA 1
ATOM 732 C C . PHE A 1 91 ? 19.391 -1.552 -17.546 1.00 90.06 91 PHE A C 1
ATOM 734 O O . PHE A 1 91 ? 19.988 -1.186 -18.559 1.00 90.06 91 PHE A O 1
ATOM 741 N N . VAL A 1 92 ? 18.085 -1.819 -17.544 1.00 87.69 92 VAL A N 1
ATOM 742 C CA . VAL A 1 92 ? 17.246 -1.792 -18.746 1.00 87.69 92 VAL A CA 1
ATOM 743 C C . VAL A 1 92 ? 17.064 -0.353 -19.237 1.00 87.69 92 VAL A C 1
ATOM 745 O O . VAL A 1 92 ? 17.328 -0.041 -20.397 1.00 87.69 92 VAL A O 1
ATOM 748 N N . GLY A 1 93 ? 16.667 0.568 -18.359 1.00 81.12 93 GLY A N 1
ATOM 749 C CA . GLY A 1 93 ? 16.329 1.935 -18.755 1.00 81.12 93 GLY A CA 1
ATOM 750 C C . GLY A 1 93 ? 17.514 2.754 -19.274 1.00 81.12 93 GLY A C 1
ATOM 751 O O . GLY A 1 93 ? 17.330 3.585 -20.160 1.00 81.12 93 GLY A O 1
ATOM 752 N N . LYS A 1 94 ? 18.729 2.526 -18.755 1.00 82.81 94 LYS A N 1
ATOM 753 C CA . LYS A 1 94 ? 19.923 3.314 -19.103 1.00 82.81 94 LYS A CA 1
ATOM 754 C C . LYS A 1 94 ? 20.911 2.537 -19.968 1.00 82.81 94 LYS A C 1
ATOM 756 O O . LYS A 1 94 ? 21.242 2.978 -21.066 1.00 82.81 94 LYS A O 1
ATOM 761 N N . TYR A 1 95 ? 21.403 1.399 -19.484 1.00 86.38 95 TYR A N 1
ATOM 762 C CA . TYR A 1 95 ? 22.530 0.706 -20.114 1.00 86.38 95 TYR A CA 1
ATOM 763 C C . TYR A 1 95 ? 22.108 -0.064 -21.368 1.00 86.38 95 TYR A C 1
ATOM 765 O O . TYR A 1 95 ? 22.659 0.183 -22.439 1.00 86.38 95 TYR A O 1
ATOM 773 N N . VAL A 1 96 ? 21.086 -0.922 -21.276 1.00 88.25 96 VAL A N 1
ATOM 774 C CA . VAL A 1 96 ? 20.591 -1.686 -22.438 1.00 88.25 96 VAL A CA 1
ATOM 775 C C . VAL A 1 96 ? 20.030 -0.743 -23.503 1.00 88.25 96 VAL A C 1
ATOM 777 O O . VAL A 1 96 ? 20.344 -0.900 -24.679 1.00 88.25 96 VAL A O 1
ATOM 780 N N . ALA A 1 97 ? 19.301 0.301 -23.096 1.00 84.56 97 ALA A N 1
ATOM 781 C CA . ALA A 1 97 ? 18.813 1.335 -24.009 1.00 84.56 97 ALA A CA 1
ATOM 782 C C . ALA A 1 97 ? 19.948 1.994 -24.813 1.00 84.56 97 ALA A C 1
ATOM 784 O O . ALA A 1 97 ? 19.819 2.200 -26.019 1.00 84.56 97 ALA A O 1
ATOM 785 N N . THR A 1 98 ? 21.082 2.277 -24.164 1.00 83.88 98 THR A N 1
ATOM 786 C CA . THR A 1 98 ? 22.255 2.876 -24.817 1.00 83.88 98 THR A CA 1
ATOM 787 C C . THR A 1 98 ? 22.905 1.906 -25.805 1.00 83.88 98 THR A C 1
ATOM 789 O O . THR A 1 98 ? 23.233 2.302 -26.922 1.00 83.88 98 THR A O 1
ATOM 792 N N . VAL A 1 99 ? 23.045 0.628 -25.433 1.00 86.88 99 VAL A N 1
ATOM 793 C CA . VAL A 1 99 ? 23.599 -0.421 -26.311 1.00 86.88 99 VAL A CA 1
ATOM 794 C C . VAL A 1 99 ? 22.724 -0.625 -27.548 1.00 86.88 99 VAL A C 1
ATOM 796 O O . VAL A 1 99 ? 23.239 -0.632 -28.664 1.00 86.88 99 VAL A O 1
ATOM 799 N N . VAL A 1 100 ? 21.402 -0.724 -27.372 1.00 86.56 100 VAL A N 1
ATOM 800 C CA . VAL A 1 100 ? 20.450 -0.827 -28.489 1.00 86.56 100 VAL A CA 1
ATOM 801 C C . VAL A 1 100 ? 20.504 0.427 -29.363 1.00 86.56 100 VAL A C 1
ATOM 803 O O . VAL A 1 100 ? 20.468 0.313 -30.585 1.00 86.56 100 VAL A O 1
ATOM 806 N N . GLY A 1 101 ? 20.681 1.608 -28.760 1.00 82.44 101 GLY A N 1
ATOM 807 C CA . GLY A 1 101 ? 20.922 2.860 -29.478 1.00 82.44 101 GLY A CA 1
ATOM 808 C C . GLY A 1 101 ? 22.143 2.793 -30.394 1.00 82.44 101 GLY A C 1
ATOM 809 O O . GLY A 1 101 ? 22.026 3.057 -31.588 1.00 82.44 101 GLY A O 1
ATOM 810 N N . PHE A 1 102 ? 23.301 2.384 -29.871 1.00 82.69 102 PHE A N 1
ATOM 811 C CA . PHE A 1 102 ? 24.518 2.228 -30.678 1.00 82.69 102 PHE A CA 1
ATOM 812 C C . PHE A 1 102 ? 24.388 1.141 -31.750 1.00 82.69 102 PHE A C 1
ATOM 814 O O . PHE A 1 102 ? 24.854 1.329 -32.873 1.00 82.69 102 PHE A O 1
ATOM 821 N N . TYR A 1 103 ? 23.717 0.033 -31.440 1.00 85.56 103 TYR A N 1
ATOM 822 C CA . TYR A 1 103 ? 23.440 -1.022 -32.412 1.00 85.56 103 TYR A CA 1
ATOM 823 C C . TYR A 1 103 ? 22.537 -0.527 -33.553 1.00 85.56 103 TYR A C 1
ATOM 825 O O . TYR A 1 103 ? 22.818 -0.755 -34.727 1.00 85.56 103 TYR A O 1
ATOM 833 N N . ALA A 1 104 ? 21.485 0.230 -33.232 1.00 83.50 104 ALA A N 1
ATOM 834 C CA . ALA A 1 104 ? 20.605 0.830 -34.230 1.00 83.50 104 ALA A CA 1
ATOM 835 C C . ALA A 1 104 ? 21.349 1.819 -35.145 1.00 83.50 104 ALA A C 1
ATOM 837 O O . ALA A 1 104 ? 20.999 1.936 -36.318 1.00 83.50 104 ALA A O 1
ATOM 838 N N . VAL A 1 105 ? 22.371 2.511 -34.632 1.00 79.31 105 VAL A N 1
ATOM 839 C CA . VAL A 1 105 ? 23.226 3.423 -35.411 1.00 79.31 105 VAL A CA 1
ATOM 840 C C . VAL A 1 105 ? 24.145 2.680 -36.372 1.00 79.31 105 VAL A C 1
ATOM 842 O O . VAL A 1 105 ? 24.393 3.179 -37.467 1.00 79.31 105 VAL A O 1
ATOM 845 N N . SER A 1 106 ? 24.659 1.512 -35.987 1.00 81.12 106 SER A N 1
ATOM 846 C CA . SER A 1 106 ? 25.663 0.801 -36.782 1.00 81.12 106 SER A CA 1
ATOM 847 C C . SER A 1 106 ? 25.074 0.063 -37.992 1.00 81.12 106 SER A C 1
ATOM 849 O O . SER A 1 106 ? 25.738 -0.032 -39.021 1.00 81.12 106 SER A O 1
ATOM 851 N N . LEU A 1 107 ? 23.815 -0.385 -37.924 1.00 80.06 107 LEU A N 1
ATOM 852 C CA . LEU A 1 107 ? 23.093 -1.089 -39.001 1.00 80.06 107 LEU A CA 1
ATOM 853 C C . LEU A 1 107 ? 23.221 -0.475 -40.416 1.00 80.06 107 LEU A C 1
ATOM 855 O O . LEU A 1 107 ? 23.683 -1.178 -41.314 1.00 80.06 107 LEU A O 1
ATOM 859 N N . PRO A 1 108 ? 22.888 0.811 -40.655 1.00 76.38 108 PRO A N 1
ATOM 860 C CA . PRO A 1 108 ? 22.975 1.410 -41.992 1.00 76.38 108 PRO A CA 1
ATOM 861 C C . PRO A 1 108 ? 24.408 1.495 -42.542 1.00 76.38 108 PRO A C 1
ATOM 863 O O . PRO A 1 108 ? 24.590 1.714 -43.736 1.00 76.38 108 PRO A O 1
ATOM 866 N N . PHE A 1 109 ? 25.432 1.327 -41.699 1.00 70.94 109 PHE A N 1
ATOM 867 C CA . PHE A 1 109 ? 26.834 1.301 -42.126 1.00 70.94 109 PHE A CA 1
ATOM 868 C C . PHE A 1 109 ? 27.308 -0.092 -42.548 1.00 70.94 109 PHE A C 1
ATOM 870 O O . PHE A 1 109 ? 28.287 -0.190 -43.287 1.00 70.94 109 PHE A O 1
ATOM 877 N N . PHE A 1 110 ? 26.619 -1.153 -42.119 1.00 76.12 110 PHE A N 1
ATOM 878 C CA . PHE A 1 110 ? 26.901 -2.528 -42.541 1.00 76.12 110 PHE A CA 1
ATOM 879 C C . PHE A 1 110 ? 26.209 -2.907 -43.861 1.00 76.12 110 PHE A C 1
ATOM 881 O O . PHE A 1 110 ? 26.612 -3.870 -44.514 1.00 76.12 110 PHE A O 1
ATOM 888 N N . GLU A 1 111 ? 25.199 -2.150 -44.295 1.00 78.69 111 GLU A N 1
ATOM 889 C CA . GLU A 1 111 ? 24.520 -2.377 -45.572 1.00 78.69 111 GLU A CA 1
ATOM 890 C C . GLU A 1 111 ? 25.340 -1.848 -46.757 1.00 78.69 111 GLU A C 1
ATOM 892 O O . GLU A 1 111 ? 25.582 -0.652 -46.881 1.00 78.69 111 GLU A O 1
ATOM 897 N N . LYS A 1 112 ? 25.717 -2.734 -47.691 1.00 67.56 112 LYS A N 1
ATOM 898 C CA . LYS A 1 112 ? 26.601 -2.406 -48.830 1.00 67.56 112 LYS A CA 1
ATOM 899 C C . LYS A 1 112 ? 26.093 -1.271 -49.740 1.00 67.56 112 LYS A C 1
ATOM 901 O O . LYS A 1 112 ? 26.914 -0.589 -50.342 1.00 67.56 112 LYS A O 1
ATOM 906 N N . ASN A 1 113 ? 24.777 -1.053 -49.831 1.00 65.75 113 ASN A N 1
ATOM 907 C CA . ASN A 1 113 ? 24.149 -0.098 -50.761 1.00 65.75 113 ASN A CA 1
ATOM 908 C C . ASN A 1 113 ? 23.398 1.049 -50.063 1.00 65.75 113 ASN A C 1
ATOM 910 O O . ASN A 1 113 ? 22.479 1.635 -50.640 1.00 65.75 113 ASN A O 1
ATOM 914 N N . HIS A 1 114 ? 23.761 1.387 -48.824 1.00 70.44 114 HIS A N 1
ATOM 915 C CA . HIS A 1 114 ? 23.043 2.427 -48.096 1.00 70.44 114 HIS A CA 1
ATOM 916 C C . HIS A 1 114 ? 23.344 3.834 -48.645 1.00 70.44 114 HIS A C 1
ATOM 918 O O . HIS A 1 114 ? 24.493 4.207 -48.885 1.00 70.44 114 HIS A O 1
ATOM 924 N N . ILE A 1 115 ? 22.303 4.656 -48.792 1.00 67.88 115 ILE A N 1
ATOM 925 C CA . ILE A 1 115 ? 22.368 6.050 -49.283 1.00 67.88 115 ILE A CA 1
ATOM 926 C C . ILE A 1 115 ? 23.366 6.914 -48.492 1.00 67.88 115 ILE A C 1
ATOM 928 O O . ILE A 1 115 ? 24.036 7.765 -49.068 1.00 67.88 115 ILE A O 1
ATOM 932 N N . LEU A 1 116 ? 23.516 6.643 -47.191 1.00 66.56 116 LEU A N 1
ATOM 933 C CA . LEU A 1 116 ? 24.458 7.331 -46.288 1.00 66.56 116 LEU A CA 1
ATOM 934 C C . LEU A 1 116 ? 25.940 7.003 -46.555 1.00 66.56 116 LEU A C 1
ATOM 936 O O . LEU A 1 116 ? 26.822 7.695 -46.050 1.00 66.56 116 LEU A O 1
ATOM 940 N N . LEU A 1 117 ? 26.230 5.950 -47.326 1.00 67.06 117 LEU A N 1
ATOM 941 C CA . LEU A 1 117 ? 27.591 5.535 -47.681 1.00 67.06 117 LEU A CA 1
ATOM 942 C C . LEU A 1 117 ? 28.064 6.136 -49.014 1.00 67.06 117 LEU A C 1
ATOM 944 O O . LEU A 1 117 ? 29.243 6.008 -49.342 1.00 67.06 117 LEU A O 1
ATOM 948 N N . LYS A 1 118 ? 27.183 6.811 -49.769 1.00 66.69 118 LYS A N 1
ATOM 949 C CA . LYS A 1 118 ? 27.547 7.512 -51.007 1.00 66.69 118 LYS A CA 1
ATOM 950 C C . LYS A 1 118 ? 28.265 8.828 -50.674 1.00 66.69 118 LYS A C 1
ATOM 952 O O . LYS A 1 118 ? 27.693 9.714 -50.042 1.00 66.69 118 LYS A O 1
ATOM 957 N N . GLY A 1 119 ? 29.525 8.961 -51.097 1.00 72.56 119 GLY A N 1
ATOM 958 C CA . GLY A 1 119 ? 30.326 10.185 -50.953 1.00 72.56 119 GLY A CA 1
ATOM 959 C C . GLY A 1 119 ? 31.756 9.948 -50.451 1.00 72.56 119 GLY A C 1
ATOM 960 O O . GLY A 1 119 ? 32.181 8.812 -50.247 1.00 72.56 119 GLY A O 1
ATOM 961 N N . ASN A 1 120 ? 32.499 11.040 -50.249 1.00 78.62 120 ASN A N 1
ATOM 962 C CA . ASN A 1 120 ? 33.883 11.012 -49.763 1.00 78.62 120 ASN A CA 1
ATOM 963 C C . ASN A 1 120 ? 33.966 10.528 -48.295 1.00 78.62 120 ASN A C 1
ATOM 965 O O . ASN A 1 120 ? 33.008 10.665 -47.529 1.00 78.62 120 ASN A O 1
ATOM 969 N N . THR A 1 121 ? 35.119 10.009 -47.869 1.00 78.50 121 THR A N 1
ATOM 970 C CA . THR A 1 121 ? 35.343 9.447 -46.521 1.00 78.50 121 THR A CA 1
ATOM 971 C C . THR A 1 121 ? 34.997 10.438 -45.403 1.00 78.50 121 THR A C 1
ATOM 973 O O . THR A 1 121 ? 34.359 10.058 -44.422 1.00 78.50 121 THR A O 1
ATOM 976 N N . GLN A 1 122 ? 35.315 11.727 -45.578 1.00 79.75 122 GLN A N 1
ATOM 977 C CA . GLN A 1 122 ? 34.936 12.787 -44.631 1.00 79.75 122 GLN A CA 1
ATOM 978 C C . GLN A 1 122 ? 33.416 12.980 -44.525 1.00 79.75 122 GLN A C 1
ATOM 980 O O . GLN A 1 122 ? 32.888 13.145 -43.427 1.00 79.75 122 GLN A O 1
ATOM 985 N N . HIS A 1 123 ? 32.698 12.917 -45.649 1.00 79.31 123 HIS A N 1
ATOM 986 C CA . HIS A 1 123 ? 31.241 13.049 -45.673 1.00 79.31 123 HIS A CA 1
ATOM 987 C C . HIS A 1 123 ? 30.576 11.869 -44.951 1.00 79.31 123 HIS A C 1
ATOM 989 O O . HIS A 1 123 ? 29.692 12.066 -44.120 1.00 79.31 123 HIS A O 1
ATOM 995 N N . ARG A 1 124 ? 31.068 10.644 -45.181 1.00 76.75 124 ARG A N 1
ATOM 996 C CA . ARG A 1 124 ? 30.594 9.430 -44.493 1.00 76.75 124 ARG A CA 1
ATOM 997 C C . ARG A 1 124 ? 30.808 9.504 -42.980 1.00 76.75 124 ARG A C 1
ATOM 999 O O . ARG A 1 124 ? 29.909 9.148 -42.221 1.00 76.75 124 ARG A O 1
ATOM 1006 N N . PHE A 1 125 ? 31.967 9.996 -42.540 1.00 79.69 125 PHE A N 1
ATOM 1007 C CA . PHE A 1 125 ? 32.267 10.149 -41.115 1.00 79.69 125 PHE A CA 1
ATOM 1008 C C . PHE A 1 125 ? 31.390 11.219 -40.449 1.00 79.69 125 PHE A C 1
ATOM 1010 O O . PHE A 1 125 ? 30.888 11.002 -39.348 1.00 79.69 125 PHE A O 1
ATOM 1017 N N . LYS A 1 126 ? 31.139 12.343 -41.135 1.00 81.88 126 LYS A N 1
ATOM 1018 C CA . LYS A 1 126 ? 30.231 13.393 -40.653 1.00 81.88 126 LYS A CA 1
ATOM 1019 C C . LYS A 1 126 ? 28.808 12.861 -40.454 1.00 81.88 126 LYS A C 1
ATOM 1021 O O . LYS A 1 126 ? 28.264 13.000 -39.363 1.00 81.88 126 LYS A O 1
ATOM 1026 N N . HIS A 1 127 ? 28.249 12.168 -41.450 1.00 77.94 127 HIS A N 1
ATOM 1027 C CA . HIS A 1 127 ? 26.914 11.557 -41.352 1.00 77.94 127 HIS A CA 1
ATOM 1028 C C . HIS A 1 127 ? 26.833 10.452 -40.293 1.00 77.94 127 HIS A C 1
ATOM 1030 O O . HIS A 1 127 ? 25.796 10.307 -39.648 1.00 77.94 127 HIS A O 1
ATOM 1036 N N . TYR A 1 128 ? 27.909 9.687 -40.077 1.00 77.56 128 TYR A N 1
ATOM 1037 C CA . TYR A 1 128 ? 27.997 8.725 -38.971 1.00 77.56 128 TYR A CA 1
ATOM 1038 C C . TYR A 1 128 ? 27.916 9.423 -37.618 1.00 77.56 128 TYR A C 1
ATOM 1040 O O . TYR A 1 128 ? 27.120 9.037 -36.762 1.00 77.56 128 TYR A O 1
ATOM 1048 N N . TYR A 1 129 ? 28.718 10.470 -37.436 1.00 81.31 129 TYR A N 1
ATOM 1049 C CA . TYR A 1 129 ? 28.770 11.194 -36.178 1.00 81.31 129 TYR A CA 1
ATOM 1050 C C . TYR A 1 129 ? 27.450 11.920 -35.888 1.00 81.31 129 TYR A C 1
ATOM 1052 O O . TYR A 1 129 ? 26.931 11.803 -34.781 1.00 81.31 129 TYR A O 1
ATOM 1060 N N . GLU A 1 130 ? 26.860 12.603 -36.873 1.00 81.94 130 GLU A N 1
ATOM 1061 C CA . GLU A 1 130 ? 25.593 13.334 -36.720 1.00 81.94 130 GLU A CA 1
ATOM 1062 C C . GLU A 1 130 ? 24.412 12.393 -36.429 1.00 81.94 130 GLU A C 1
ATOM 1064 O O . GLU A 1 130 ? 23.736 12.548 -35.406 1.00 81.94 130 GLU A O 1
ATOM 1069 N N . ASN A 1 131 ? 24.203 11.361 -37.258 1.00 77.94 131 ASN A N 1
ATOM 1070 C CA . ASN A 1 131 ? 23.112 10.399 -37.056 1.00 77.94 131 ASN A CA 1
ATOM 1071 C C . ASN A 1 131 ? 23.320 9.554 -35.792 1.00 77.94 131 ASN A C 1
ATOM 1073 O O . ASN A 1 131 ? 22.362 9.256 -35.074 1.00 77.94 131 ASN A O 1
ATOM 1077 N N . GLY A 1 132 ? 24.571 9.205 -35.481 1.00 78.25 132 GLY A N 1
ATOM 1078 C CA . GLY A 1 132 ? 24.930 8.492 -34.262 1.00 78.25 132 GLY A CA 1
ATOM 1079 C C . GLY A 1 132 ? 24.633 9.303 -33.008 1.00 78.25 132 GLY A C 1
ATOM 1080 O O . GLY A 1 132 ? 23.971 8.815 -32.090 1.00 78.25 132 GLY A O 1
ATOM 1081 N N . ARG A 1 133 ? 25.043 10.577 -32.986 1.00 82.25 133 ARG A N 1
ATOM 1082 C CA . ARG A 1 133 ? 24.763 11.504 -31.882 1.00 82.25 133 ARG A CA 1
ATOM 1083 C C . ARG A 1 133 ? 23.258 11.681 -31.673 1.00 82.25 133 ARG A C 1
ATOM 1085 O O . ARG A 1 133 ? 22.800 11.641 -30.530 1.00 82.25 133 ARG A O 1
ATOM 1092 N N . MET A 1 134 ? 22.494 11.840 -32.756 1.00 83.56 134 MET A N 1
ATOM 1093 C CA . MET A 1 134 ? 21.038 11.999 -32.702 1.00 83.56 134 MET A CA 1
ATOM 1094 C C . MET A 1 134 ? 20.342 10.747 -32.147 1.00 83.56 134 MET A C 1
ATOM 1096 O O . MET A 1 134 ? 19.470 10.858 -31.287 1.00 83.56 134 MET A O 1
ATOM 1100 N N . MET A 1 135 ? 20.756 9.550 -32.568 1.00 79.44 135 MET A N 1
ATOM 1101 C CA . MET A 1 135 ? 20.179 8.292 -32.079 1.00 79.44 135 MET A CA 1
ATOM 1102 C C . MET A 1 135 ? 20.538 7.985 -30.625 1.00 79.44 135 MET A C 1
ATOM 1104 O O . MET A 1 135 ? 19.683 7.502 -29.886 1.00 79.44 135 MET A O 1
ATOM 1108 N N . VAL A 1 136 ? 21.755 8.302 -30.174 1.00 78.88 136 VAL A N 1
ATOM 1109 C CA . VAL A 1 136 ? 22.117 8.179 -28.749 1.00 78.88 136 VAL A CA 1
ATOM 1110 C C . VAL A 1 136 ? 21.258 9.117 -27.900 1.00 78.88 136 VAL A C 1
ATOM 1112 O O . VAL A 1 136 ? 20.733 8.710 -26.866 1.00 78.88 136 VAL A O 1
ATOM 1115 N N . LYS A 1 137 ? 21.030 10.354 -28.358 1.00 84.50 137 LYS A N 1
ATOM 1116 C CA . LYS A 1 137 ? 20.116 11.287 -27.680 1.00 84.50 137 LYS A CA 1
ATOM 1117 C C . LYS A 1 137 ? 18.677 10.773 -27.649 1.00 84.50 137 LYS A C 1
ATOM 1119 O O . LYS A 1 137 ? 18.004 10.914 -26.629 1.00 84.50 137 LYS A O 1
ATOM 1124 N N . LEU A 1 138 ? 18.227 10.132 -28.725 1.00 83.69 138 LEU A N 1
ATOM 1125 C CA . LEU A 1 138 ? 16.924 9.472 -28.788 1.00 83.69 138 LEU A CA 1
ATOM 1126 C C . LEU A 1 138 ? 16.841 8.288 -27.809 1.00 83.69 138 LEU A C 1
ATOM 1128 O O . LEU A 1 138 ? 15.840 8.153 -27.111 1.00 83.69 138 LEU A O 1
ATOM 1132 N N . ALA A 1 139 ? 17.899 7.482 -27.682 1.00 78.38 139 ALA A N 1
ATOM 1133 C CA . ALA A 1 139 ? 17.991 6.393 -26.706 1.00 78.38 139 ALA A CA 1
ATOM 1134 C C . ALA A 1 139 ? 17.883 6.893 -25.260 1.00 78.38 139 ALA A C 1
ATOM 1136 O O . ALA A 1 139 ? 17.098 6.365 -24.473 1.00 78.38 139 ALA A O 1
ATOM 1137 N N . GLU A 1 140 ? 18.633 7.947 -24.926 1.00 82.06 140 GLU A N 1
ATOM 1138 C CA . GLU A 1 140 ? 18.581 8.598 -23.613 1.00 82.06 140 GLU A CA 1
ATOM 1139 C C . GLU A 1 140 ? 17.173 9.131 -23.307 1.00 82.06 140 GLU A C 1
ATO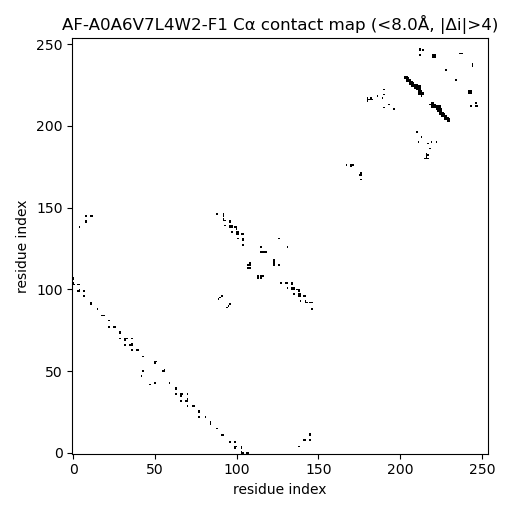M 1141 O O . GLU A 1 140 ? 16.666 8.949 -22.197 1.00 82.06 140 GLU A O 1
ATOM 1146 N N . ALA A 1 141 ? 16.524 9.772 -24.284 1.00 84.94 141 ALA A N 1
ATOM 1147 C CA . ALA A 1 141 ? 15.165 10.289 -24.141 1.00 84.94 141 ALA A CA 1
ATOM 1148 C C . ALA A 1 141 ? 14.139 9.163 -23.932 1.00 84.94 141 ALA A C 1
ATOM 1150 O O . ALA A 1 141 ? 13.294 9.262 -23.042 1.00 84.94 141 ALA A O 1
ATOM 1151 N N . ILE A 1 142 ? 14.253 8.066 -24.687 1.00 82.94 142 ILE A N 1
ATOM 1152 C CA . ILE A 1 142 ? 13.417 6.869 -24.524 1.00 82.94 142 ILE A CA 1
ATOM 1153 C C . ILE A 1 142 ? 13.602 6.254 -23.134 1.00 82.94 142 ILE A C 1
ATOM 1155 O O . ILE A 1 142 ? 12.615 5.958 -22.464 1.00 82.94 142 ILE A O 1
ATOM 1159 N N . GLY A 1 143 ? 14.843 6.114 -22.662 1.00 76.75 143 GLY A N 1
ATOM 1160 C CA . GLY A 1 143 ? 15.127 5.613 -21.317 1.00 76.75 143 GLY A CA 1
ATOM 1161 C C . GLY A 1 143 ? 14.459 6.460 -20.231 1.00 76.75 143 GLY A C 1
ATOM 1162 O O . GLY A 1 143 ? 13.814 5.929 -19.325 1.00 76.75 143 GLY A O 1
ATOM 1163 N N . ARG A 1 144 ? 14.524 7.792 -20.359 1.00 83.38 144 ARG A N 1
ATOM 1164 C CA . ARG A 1 144 ? 13.825 8.722 -19.455 1.00 83.38 144 ARG A CA 1
ATOM 1165 C C . ARG A 1 144 ? 12.307 8.563 -19.515 1.00 83.38 144 ARG A C 1
ATOM 1167 O O . ARG A 1 144 ? 11.672 8.590 -18.465 1.00 83.38 144 ARG A O 1
ATOM 1174 N N . LEU A 1 145 ? 11.734 8.362 -20.701 1.00 83.81 145 LEU A N 1
ATOM 1175 C CA . LEU A 1 145 ? 10.297 8.129 -20.872 1.00 83.81 145 LEU A CA 1
ATOM 1176 C C . LEU A 1 145 ? 9.845 6.843 -20.158 1.00 83.81 145 LEU A C 1
ATOM 1178 O O . LEU A 1 145 ? 8.855 6.850 -19.427 1.00 83.81 145 LEU A O 1
ATOM 1182 N N . VAL A 1 146 ? 10.604 5.752 -20.307 1.00 79.88 146 VAL A N 1
ATOM 1183 C CA . VAL A 1 146 ? 10.328 4.469 -19.636 1.00 79.88 146 VAL A CA 1
ATOM 1184 C C . VAL A 1 146 ? 10.391 4.619 -18.111 1.00 79.88 146 VAL A C 1
ATOM 1186 O O . VAL A 1 146 ? 9.535 4.095 -17.390 1.00 79.88 146 VAL A O 1
ATOM 1189 N N . LEU A 1 147 ? 11.371 5.371 -17.601 1.00 78.31 147 LEU A N 1
ATOM 1190 C CA . LEU A 1 147 ? 11.473 5.674 -16.172 1.00 78.31 147 LEU A CA 1
ATOM 1191 C C . LEU A 1 147 ? 10.319 6.568 -15.689 1.00 78.31 147 LEU A C 1
ATOM 1193 O O . LEU A 1 147 ? 9.763 6.302 -14.624 1.00 78.31 147 LEU A O 1
ATOM 1197 N N . ALA A 1 148 ? 9.893 7.560 -16.477 1.00 84.25 148 ALA A N 1
ATOM 1198 C CA . ALA A 1 148 ? 8.761 8.433 -16.151 1.00 84.25 148 ALA A CA 1
ATOM 1199 C C . ALA A 1 148 ? 7.434 7.664 -15.997 1.00 84.25 148 ALA A C 1
ATOM 1201 O O . ALA A 1 148 ? 6.604 8.031 -15.164 1.00 84.25 148 ALA A O 1
ATOM 1202 N N . GLY A 1 149 ? 7.261 6.538 -16.703 1.00 78.62 149 GLY A N 1
ATOM 1203 C CA . GLY A 1 149 ? 6.104 5.651 -16.526 1.00 78.62 149 GLY A CA 1
ATOM 1204 C C . GLY A 1 149 ? 5.924 5.145 -15.084 1.00 78.62 149 GLY A C 1
ATOM 1205 O O . GLY A 1 149 ? 4.797 4.943 -14.623 1.00 78.62 149 GLY A O 1
ATOM 1206 N N . ARG A 1 150 ? 7.020 5.008 -14.319 1.00 75.38 150 ARG A N 1
ATOM 1207 C CA . ARG A 1 150 ? 6.973 4.670 -12.884 1.00 75.38 150 ARG A CA 1
ATOM 1208 C C . ARG A 1 150 ? 6.273 5.756 -12.072 1.00 75.38 150 ARG A C 1
ATOM 1210 O O . ARG A 1 150 ? 5.417 5.448 -11.244 1.00 75.38 150 ARG A O 1
ATOM 1217 N N . GLU A 1 151 ? 6.655 7.007 -12.300 1.00 80.94 151 GLU A N 1
ATOM 1218 C CA . GLU A 1 151 ? 6.095 8.153 -11.585 1.00 80.94 151 GLU A CA 1
ATOM 1219 C C . GLU A 1 151 ? 4.632 8.378 -11.975 1.00 80.94 151 GLU A C 1
ATOM 1221 O O . GLU A 1 151 ? 3.803 8.599 -11.095 1.00 80.94 151 GLU A O 1
ATOM 1226 N N . MET A 1 152 ? 4.271 8.185 -13.251 1.00 82.50 152 MET A N 1
ATOM 1227 C CA . MET A 1 152 ? 2.864 8.194 -13.675 1.00 82.50 152 MET A CA 1
ATOM 1228 C C . MET A 1 152 ? 2.028 7.127 -12.962 1.00 82.50 152 MET A C 1
ATOM 1230 O O . MET A 1 152 ? 0.938 7.423 -12.477 1.00 82.50 152 MET A O 1
ATOM 1234 N N . THR A 1 153 ? 2.543 5.900 -12.837 1.00 77.62 153 THR A N 1
ATOM 1235 C CA . THR A 1 153 ? 1.835 4.820 -12.125 1.00 77.62 153 THR A CA 1
ATOM 1236 C C . THR A 1 153 ? 1.626 5.172 -10.648 1.00 77.62 153 THR A C 1
ATOM 1238 O O . THR A 1 153 ? 0.559 4.928 -10.084 1.00 77.62 153 THR A O 1
ATOM 1241 N N . ARG A 1 154 ? 2.633 5.784 -10.011 1.00 79.75 154 ARG A N 1
ATOM 1242 C CA . ARG A 1 154 ? 2.538 6.251 -8.623 1.00 79.75 154 ARG A CA 1
ATOM 1243 C C . ARG A 1 154 ? 1.496 7.363 -8.477 1.00 79.75 154 ARG A C 1
ATOM 1245 O O . ARG A 1 154 ? 0.677 7.296 -7.561 1.00 79.75 154 ARG A O 1
ATOM 1252 N N . LEU A 1 155 ? 1.510 8.347 -9.376 1.00 87.31 155 LEU A N 1
ATOM 1253 C CA . LEU A 1 155 ? 0.542 9.440 -9.394 1.00 87.31 155 LEU A CA 1
ATOM 1254 C C . LEU A 1 155 ? -0.885 8.906 -9.546 1.00 87.31 155 LEU A C 1
ATOM 1256 O O . LEU A 1 155 ? -1.741 9.254 -8.739 1.00 87.31 155 LEU A O 1
ATOM 1260 N N . ALA A 1 156 ? -1.115 7.985 -10.487 1.00 83.56 156 ALA A N 1
ATOM 1261 C CA . ALA A 1 156 ? -2.412 7.336 -10.674 1.00 83.56 156 ALA A CA 1
ATOM 1262 C C . ALA A 1 156 ? -2.912 6.655 -9.386 1.00 83.56 156 ALA A C 1
ATOM 1264 O O . ALA A 1 156 ? -4.081 6.789 -9.030 1.00 83.56 156 ALA A O 1
ATOM 1265 N N . GLY A 1 157 ? -2.024 5.991 -8.636 1.00 81.12 157 GLY A N 1
ATOM 1266 C CA . GLY A 1 157 ? -2.364 5.384 -7.345 1.00 81.12 157 GLY A CA 1
ATOM 1267 C C . GLY A 1 157 ? -2.708 6.392 -6.237 1.00 81.12 157 GLY A C 1
ATOM 1268 O O . GLY A 1 157 ? -3.511 6.083 -5.354 1.00 81.12 157 GLY A O 1
ATOM 1269 N N . PHE A 1 158 ? -2.128 7.596 -6.253 1.00 84.81 158 PHE A N 1
ATOM 1270 C CA . PHE A 1 158 ? -2.535 8.679 -5.348 1.00 84.81 158 PHE A CA 1
ATOM 1271 C C . PHE A 1 158 ? -3.877 9.276 -5.763 1.00 84.81 158 PHE A C 1
ATOM 1273 O O . PHE A 1 158 ? -4.766 9.408 -4.924 1.00 84.81 158 PHE A O 1
ATOM 1280 N N . THR A 1 159 ? -4.052 9.570 -7.051 1.00 93.94 159 THR A N 1
ATOM 1281 C CA . THR A 1 159 ? -5.301 10.109 -7.592 1.00 93.94 159 THR A CA 1
ATOM 1282 C C . THR A 1 159 ? -6.471 9.164 -7.342 1.00 93.94 159 THR A C 1
ATOM 1284 O O . THR A 1 159 ? -7.532 9.631 -6.939 1.00 93.94 159 THR A O 1
ATOM 1287 N N . ALA A 1 160 ? -6.283 7.849 -7.497 1.00 85.56 160 ALA A N 1
ATOM 1288 C CA . ALA A 1 160 ? -7.309 6.852 -7.193 1.00 85.56 160 ALA A CA 1
ATOM 1289 C C . ALA A 1 160 ? -7.775 6.934 -5.729 1.00 85.56 160 ALA A C 1
ATOM 1291 O O . ALA A 1 160 ? -8.970 7.047 -5.480 1.00 85.56 160 ALA A O 1
ATOM 1292 N N . ARG A 1 161 ? -6.840 6.984 -4.769 1.00 84.94 161 ARG A N 1
ATOM 1293 C CA . ARG A 1 161 ? -7.165 7.097 -3.334 1.00 84.94 161 ARG A CA 1
ATOM 1294 C C . ARG A 1 161 ? -7.848 8.414 -2.973 1.00 84.94 161 ARG A C 1
ATOM 1296 O O . ARG A 1 161 ? -8.808 8.422 -2.212 1.00 84.94 161 ARG A O 1
ATOM 1303 N N . VAL A 1 162 ? -7.371 9.536 -3.513 1.00 93.56 162 VAL A N 1
ATOM 1304 C CA . VAL A 1 162 ? -8.003 10.848 -3.279 1.00 93.56 162 VAL A CA 1
ATOM 1305 C C . VAL A 1 162 ? -9.409 10.880 -3.874 1.00 93.56 162 VAL A C 1
ATOM 1307 O O . VAL A 1 162 ? -10.332 11.405 -3.255 1.00 93.56 162 VAL A O 1
ATOM 1310 N N . THR A 1 163 ? -9.583 10.286 -5.056 1.00 95.88 163 THR A N 1
ATOM 1311 C CA . THR A 1 163 ? -10.891 10.179 -5.707 1.00 95.88 163 THR A CA 1
ATOM 1312 C C . THR A 1 163 ? -11.842 9.332 -4.874 1.00 95.88 163 THR A C 1
ATOM 1314 O O . THR A 1 163 ? -12.958 9.778 -4.648 1.00 95.88 163 THR A O 1
ATOM 1317 N N . GLU A 1 164 ? -11.393 8.185 -4.359 1.00 90.06 164 GLU A N 1
ATOM 1318 C CA . GLU A 1 164 ? -12.178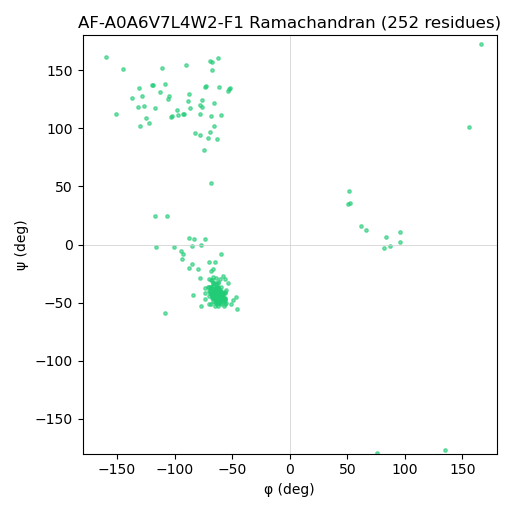 7.308 -3.481 1.00 90.06 164 GLU A CA 1
ATOM 1319 C C . GLU A 1 164 ? -12.674 8.044 -2.226 1.00 90.06 164 GLU A C 1
ATOM 1321 O O . GLU A 1 164 ? -13.868 8.038 -1.921 1.00 90.06 164 GLU A O 1
ATOM 1326 N N . ILE A 1 165 ? -11.783 8.764 -1.537 1.00 92.75 165 ILE A N 1
ATOM 1327 C CA . ILE A 1 165 ? -12.159 9.569 -0.365 1.00 92.75 165 ILE A CA 1
ATOM 1328 C C . ILE A 1 165 ? -13.184 10.638 -0.754 1.00 92.75 165 ILE A C 1
ATOM 1330 O O . ILE A 1 165 ? -14.197 10.798 -0.075 1.00 92.75 165 ILE A O 1
ATOM 1334 N N . ARG A 1 166 ? -12.957 11.353 -1.863 1.00 94.88 166 ARG A N 1
ATOM 1335 C CA . ARG A 1 166 ? -13.884 12.383 -2.344 1.00 94.88 166 ARG A CA 1
ATOM 1336 C C . ARG A 1 166 ? -15.257 11.798 -2.671 1.00 94.88 166 ARG A C 1
ATOM 1338 O O . ARG A 1 166 ? -16.256 12.399 -2.296 1.00 94.88 166 ARG A O 1
ATOM 1345 N N . THR A 1 167 ? -15.312 10.642 -3.334 1.00 92.69 167 THR A N 1
ATOM 1346 C CA . THR A 1 167 ? -16.578 9.972 -3.662 1.00 92.69 167 THR A CA 1
ATOM 1347 C C . THR A 1 167 ? -17.333 9.555 -2.407 1.00 92.69 167 THR A C 1
ATOM 1349 O O . THR A 1 167 ? -18.523 9.823 -2.308 1.00 92.69 167 THR A O 1
ATOM 1352 N N . VAL A 1 168 ? -16.639 9.004 -1.405 1.00 89.44 168 VAL A N 1
ATOM 1353 C CA . VAL A 1 168 ? -17.260 8.620 -0.129 1.00 89.44 168 VAL A CA 1
ATOM 1354 C C . VAL A 1 168 ? -17.804 9.840 0.618 1.00 89.44 168 VAL A C 1
ATOM 1356 O O . VAL A 1 168 ? -18.917 9.791 1.134 1.00 89.44 168 VAL A O 1
ATOM 1359 N N . LEU A 1 169 ? -17.057 10.948 0.660 1.00 91.31 169 LEU A N 1
ATOM 1360 C CA . LEU A 1 169 ? -17.517 12.189 1.295 1.00 91.31 169 LEU A CA 1
ATOM 1361 C C . LEU A 1 169 ? -18.717 12.803 0.567 1.00 91.31 169 LEU A C 1
ATOM 1363 O O . LEU A 1 169 ? -19.636 13.302 1.212 1.00 91.31 169 LEU A O 1
ATOM 1367 N N . GLN A 1 170 ? -18.725 12.744 -0.764 1.00 92.69 170 GLN A N 1
ATOM 1368 C CA . GLN A 1 170 ? -19.846 13.210 -1.569 1.00 92.69 170 GLN A CA 1
ATOM 1369 C C . GLN A 1 170 ? -21.097 12.352 -1.335 1.00 92.69 170 GLN A C 1
ATOM 1371 O O . GLN A 1 170 ? -22.169 12.892 -1.074 1.00 92.69 170 GLN A O 1
ATOM 1376 N N . ASP A 1 171 ? -20.961 11.025 -1.338 1.00 89.69 171 ASP A N 1
ATOM 1377 C CA . ASP A 1 171 ? -22.068 10.116 -1.031 1.00 89.69 171 ASP A CA 1
ATOM 1378 C C . ASP A 1 171 ? -22.591 10.301 0.397 1.00 89.69 171 ASP A C 1
ATOM 1380 O O . ASP A 1 171 ? -23.790 10.141 0.633 1.00 89.69 171 ASP A O 1
ATOM 1384 N N . LEU A 1 172 ? -21.719 10.651 1.349 1.00 84.00 172 LEU A N 1
ATOM 1385 C CA . LEU A 1 172 ? -22.114 10.958 2.722 1.00 84.00 172 LEU A CA 1
ATOM 1386 C C . LEU A 1 172 ? -22.938 12.249 2.784 1.00 84.00 172 LEU A C 1
ATOM 1388 O O . LEU A 1 172 ? -23.997 12.259 3.404 1.00 84.00 172 LEU A O 1
ATOM 1392 N N . ASN A 1 173 ? -22.489 13.308 2.103 1.00 85.69 173 ASN A N 1
ATOM 1393 C CA . ASN A 1 173 ? -23.201 14.585 2.037 1.00 85.69 173 ASN A CA 1
ATOM 1394 C C . ASN A 1 173 ? -24.555 14.470 1.313 1.00 85.69 173 ASN A C 1
ATOM 1396 O O . ASN A 1 173 ? -25.510 15.153 1.661 1.00 85.69 173 ASN A O 1
ATOM 1400 N N . GLU A 1 174 ? -24.651 13.587 0.319 1.00 88.88 174 GLU A N 1
ATOM 1401 C CA . GLU A 1 174 ? -25.882 13.338 -0.441 1.00 88.88 174 GLU A CA 1
ATOM 1402 C C . GLU A 1 174 ? -26.784 12.267 0.211 1.00 88.88 174 GLU A C 1
ATOM 1404 O O . GLU A 1 174 ? -27.791 11.866 -0.373 1.00 88.88 174 GLU A O 1
ATOM 1409 N N . GLY A 1 175 ? -26.432 11.775 1.408 1.00 78.69 175 GLY A N 1
ATOM 1410 C CA . GLY A 1 175 ? -27.213 10.786 2.161 1.00 78.69 175 GLY A CA 1
ATOM 1411 C C . GLY A 1 175 ? -27.291 9.398 1.508 1.00 78.69 175 GLY A C 1
ATOM 1412 O O . GLY A 1 175 ? -28.102 8.563 1.904 1.00 78.69 175 GLY A O 1
ATOM 1413 N N . ARG A 1 176 ? -26.464 9.130 0.491 1.00 76.00 176 ARG A N 1
ATOM 1414 C CA . ARG A 1 176 ? -26.418 7.854 -0.242 1.00 76.00 176 ARG A CA 1
ATOM 1415 C C . ARG A 1 176 ? -25.386 6.877 0.295 1.00 76.00 176 ARG A C 1
ATOM 1417 O O . ARG A 1 176 ? -25.403 5.710 -0.105 1.00 76.00 176 ARG A O 1
ATOM 1424 N N . TYR A 1 177 ? -24.486 7.336 1.160 1.00 73.69 177 TYR A N 1
ATOM 1425 C CA . TYR A 1 177 ? -23.429 6.498 1.697 1.00 73.69 177 TYR A CA 1
ATOM 1426 C C . TYR A 1 177 ? -24.015 5.297 2.443 1.00 73.69 177 TYR A C 1
ATOM 1428 O O . TYR A 1 177 ? -24.605 5.414 3.517 1.00 73.69 177 TYR A O 1
ATOM 1436 N N . LYS A 1 178 ? -23.815 4.109 1.873 1.00 64.62 178 LYS A N 1
ATOM 1437 C CA . LYS A 1 178 ? -24.086 2.846 2.549 1.00 64.62 178 LYS A CA 1
ATOM 1438 C C . LYS A 1 178 ? -22.802 2.407 3.227 1.00 64.62 178 LYS A C 1
ATOM 1440 O O . LYS A 1 178 ? -21.843 2.044 2.549 1.00 64.62 178 LYS A O 1
ATOM 1445 N N . ARG A 1 179 ? -22.788 2.409 4.563 1.00 61.81 179 ARG A N 1
ATOM 1446 C CA . ARG A 1 179 ? -21.730 1.725 5.317 1.00 61.81 179 ARG A CA 1
ATOM 1447 C C . ARG A 1 179 ? -21.625 0.289 4.810 1.00 61.81 179 ARG A C 1
ATOM 1449 O O . ARG A 1 179 ? -22.643 -0.389 4.671 1.00 61.81 179 ARG A O 1
ATOM 1456 N N . THR A 1 180 ? -20.401 -0.178 4.577 1.00 56.88 180 THR A N 1
ATOM 1457 C CA . THR A 1 180 ? -20.122 -1.601 4.378 1.00 56.88 180 THR A CA 1
ATOM 1458 C C . THR A 1 180 ? -20.479 -2.329 5.671 1.00 56.88 180 THR A C 1
ATOM 1460 O O . THR A 1 180 ? -19.671 -2.412 6.593 1.00 56.88 180 THR A O 1
ATOM 1463 N N . MET A 1 181 ? -21.726 -2.782 5.773 1.00 54.88 181 MET A N 1
ATOM 1464 C CA . MET A 1 181 ? -22.187 -3.627 6.866 1.00 54.88 181 MET A CA 1
ATOM 1465 C C . MET A 1 181 ? -21.434 -4.952 6.742 1.00 54.88 181 MET A C 1
ATOM 1467 O O . MET A 1 181 ? -21.525 -5.611 5.704 1.00 54.88 181 MET A O 1
ATOM 1471 N N . ILE A 1 182 ? -20.694 -5.353 7.775 1.00 48.22 182 ILE A N 1
ATOM 1472 C CA . ILE A 1 182 ? -20.192 -6.726 7.873 1.00 48.22 182 ILE A CA 1
ATOM 1473 C C . ILE A 1 182 ? -21.431 -7.569 8.159 1.00 48.22 182 ILE A C 1
ATOM 1475 O O . ILE A 1 182 ? -21.891 -7.643 9.292 1.00 48.22 182 ILE A O 1
ATOM 1479 N N . THR A 1 183 ? -22.062 -8.079 7.104 1.00 46.28 183 THR A N 1
ATOM 1480 C CA . THR A 1 183 ? -23.277 -8.876 7.241 1.00 46.28 183 THR A CA 1
ATOM 1481 C C . THR A 1 183 ? -22.845 -10.267 7.677 1.00 46.28 183 THR A C 1
ATOM 1483 O O . THR A 1 183 ? -22.496 -11.104 6.846 1.00 46.28 183 THR A O 1
ATOM 1486 N N . ASP A 1 184 ? -22.844 -10.523 8.983 1.00 46.56 184 ASP A N 1
ATOM 1487 C CA . ASP A 1 184 ? -22.951 -11.895 9.461 1.00 46.56 184 ASP A CA 1
ATOM 1488 C C . ASP A 1 184 ? -24.353 -12.363 9.053 1.00 46.56 184 ASP A C 1
ATOM 1490 O O . ASP A 1 184 ? -25.361 -11.935 9.609 1.00 46.56 184 ASP A O 1
ATOM 1494 N N . GLY A 1 185 ? -24.425 -13.151 7.976 1.00 49.28 185 GLY A N 1
ATOM 1495 C CA . GLY A 1 185 ? -25.656 -13.548 7.286 1.00 49.28 185 GLY A CA 1
ATOM 1496 C C . GLY A 1 185 ? -26.557 -14.495 8.082 1.00 49.28 185 GLY A C 1
ATOM 1497 O O . GLY A 1 185 ? -26.894 -15.563 7.583 1.00 49.28 185 GLY A O 1
ATOM 1498 N N . LYS A 1 186 ? -26.921 -14.146 9.321 1.00 50.25 186 LYS A N 1
ATOM 1499 C CA . LYS A 1 186 ? -27.674 -15.023 10.224 1.00 50.25 186 LYS A CA 1
ATOM 1500 C C . LYS A 1 186 ? -29.064 -14.561 10.640 1.00 50.25 186 LYS A C 1
ATOM 1502 O O . LYS A 1 186 ? -29.725 -15.354 11.292 1.00 50.25 186 LYS A O 1
ATOM 1507 N N . ASN A 1 187 ? -29.564 -13.393 10.234 1.00 45.88 187 ASN A N 1
ATOM 1508 C CA . ASN A 1 187 ? -30.961 -13.036 10.512 1.00 45.88 187 ASN A CA 1
ATOM 1509 C C . ASN A 1 187 ? -31.694 -12.550 9.256 1.00 45.88 187 ASN A C 1
ATOM 1511 O O . ASN A 1 187 ? -31.555 -11.416 8.799 1.00 45.88 187 ASN A O 1
ATOM 1515 N N . GLU A 1 188 ? -32.493 -13.464 8.710 1.00 51.41 188 GLU A N 1
ATOM 1516 C CA . GLU A 1 188 ? -33.499 -13.240 7.682 1.00 51.41 188 GLU A CA 1
ATOM 1517 C C . GLU A 1 188 ? -34.654 -12.423 8.278 1.00 51.41 188 GLU A C 1
ATOM 1519 O O . GLU A 1 188 ? -35.500 -12.954 8.989 1.00 51.41 188 GLU A O 1
ATOM 1524 N N . THR A 1 189 ? -34.623 -11.105 8.072 1.00 50.09 189 THR A N 1
ATOM 1525 C CA . THR A 1 189 ? -35.746 -10.153 7.897 1.00 50.09 189 THR A CA 1
ATOM 1526 C C . THR A 1 189 ? -35.254 -8.756 8.304 1.00 50.09 189 THR A C 1
ATOM 1528 O O . THR A 1 189 ? -35.144 -8.456 9.493 1.00 50.09 189 THR A O 1
ATOM 1531 N N . PRO A 1 190 ? -34.912 -7.868 7.353 1.00 55.12 190 PRO A N 1
ATOM 1532 C CA . PRO A 1 190 ? -34.516 -6.511 7.704 1.00 55.12 190 PRO A CA 1
ATOM 1533 C C . PRO A 1 190 ? -35.732 -5.750 8.250 1.00 55.12 190 PRO A C 1
ATOM 1535 O O . PRO A 1 190 ? -36.660 -5.430 7.506 1.00 55.12 190 PRO A O 1
ATOM 1538 N N . ILE A 1 191 ? -35.730 -5.453 9.554 1.00 54.22 191 ILE A N 1
ATOM 1539 C CA . ILE A 1 191 ? -36.692 -4.536 10.177 1.00 54.22 191 ILE A CA 1
ATOM 1540 C C . ILE A 1 191 ? -36.293 -3.107 9.777 1.00 54.22 191 ILE A C 1
ATOM 1542 O O . ILE A 1 191 ? -35.596 -2.404 10.505 1.00 54.22 191 ILE A O 1
ATOM 1546 N N . GLY A 1 192 ? -36.691 -2.703 8.569 1.00 57.41 192 GLY A N 1
ATOM 1547 C CA . GLY A 1 192 ? -36.432 -1.368 8.022 1.00 57.41 192 GLY A CA 1
ATOM 1548 C C . GLY A 1 192 ? -34.994 -1.132 7.538 1.00 57.41 192 GLY A C 1
ATOM 1549 O O . GLY A 1 192 ? -34.143 -2.022 7.550 1.00 57.41 192 GLY A O 1
ATOM 155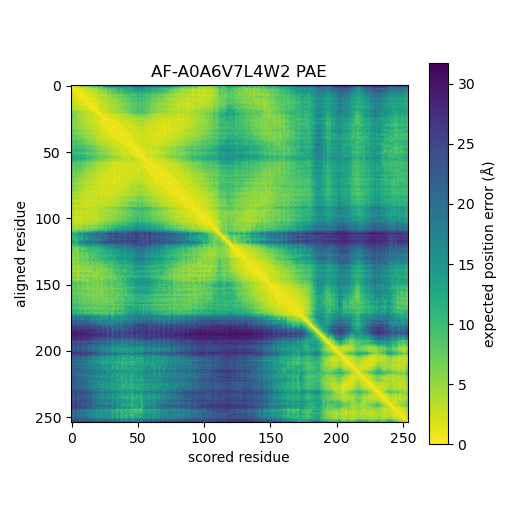0 N N . LYS A 1 193 ? -34.727 0.087 7.051 1.00 60.25 193 LYS A N 1
ATOM 1551 C CA . LYS A 1 193 ? -33.378 0.565 6.706 1.00 60.25 193 LYS A CA 1
ATOM 1552 C C . LYS A 1 193 ? -32.954 1.609 7.750 1.00 60.25 193 LYS A C 1
ATOM 1554 O O . LYS A 1 193 ? -33.778 2.450 8.105 1.00 60.25 193 LYS A O 1
ATOM 1559 N N . PRO A 1 194 ? -31.696 1.607 8.227 1.00 61.25 194 PRO A N 1
ATOM 1560 C CA . PRO A 1 194 ? -31.199 2.674 9.095 1.00 61.25 194 PRO A CA 1
ATOM 1561 C C . PRO A 1 194 ? -31.444 4.051 8.455 1.00 61.25 194 PRO A C 1
ATOM 1563 O O . PRO A 1 194 ? -31.191 4.217 7.262 1.00 61.25 194 PRO A O 1
ATOM 1566 N N . GLY A 1 195 ? -31.961 5.011 9.226 1.00 63.72 195 GLY A N 1
ATOM 1567 C CA . GLY A 1 195 ? -32.219 6.379 8.756 1.00 63.72 195 GLY A CA 1
ATOM 1568 C C . GLY A 1 195 ? -33.545 6.611 8.016 1.00 63.72 195 GLY A C 1
ATOM 1569 O O . GLY A 1 195 ? -33.758 7.706 7.511 1.00 63.72 195 GLY A O 1
ATOM 1570 N N . THR A 1 196 ? -34.462 5.635 7.944 1.00 68.19 196 THR A N 1
ATOM 1571 C CA . THR A 1 196 ? -35.809 5.856 7.360 1.00 68.19 196 THR A CA 1
ATOM 1572 C C . THR A 1 196 ? -36.837 6.420 8.342 1.00 68.19 196 THR A C 1
ATOM 1574 O O . THR A 1 196 ? -37.990 6.624 7.965 1.00 68.19 196 THR A O 1
ATOM 1577 N N . GLY A 1 197 ? -36.458 6.626 9.605 1.00 72.31 197 GLY A N 1
ATOM 1578 C CA . GLY A 1 197 ? -37.324 7.254 10.601 1.00 72.31 197 GLY A CA 1
ATOM 1579 C C . GLY A 1 197 ? -37.581 8.727 10.274 1.00 72.31 197 GLY A C 1
ATOM 1580 O O . GLY A 1 197 ? -36.743 9.398 9.676 1.00 72.31 197 GLY A O 1
ATOM 1581 N N . ARG A 1 198 ? -38.746 9.245 10.673 1.00 79.44 198 ARG A N 1
ATOM 1582 C CA . ARG A 1 198 ? -39.064 10.673 10.559 1.00 79.44 198 ARG A CA 1
ATOM 1583 C C . ARG A 1 198 ? -38.807 11.356 11.897 1.00 79.44 198 ARG A C 1
ATOM 1585 O O . ARG A 1 198 ? -39.520 11.087 12.858 1.00 79.44 198 ARG A O 1
ATOM 1592 N N . ILE A 1 199 ? -37.843 12.271 11.934 1.00 81.75 199 ILE A N 1
ATOM 1593 C CA . ILE A 1 199 ? -37.574 13.109 13.106 1.00 81.75 199 ILE A CA 1
ATOM 1594 C C . ILE A 1 199 ? -38.450 14.362 13.012 1.00 81.75 199 ILE A C 1
ATOM 1596 O O . ILE A 1 199 ? -38.423 15.073 12.008 1.00 81.75 199 ILE A O 1
ATOM 1600 N N . VAL A 1 200 ? -39.259 14.616 14.041 1.00 84.31 200 VAL A N 1
ATOM 1601 C CA . VAL A 1 200 ? -40.128 15.797 14.130 1.00 84.31 200 VAL A CA 1
ATOM 1602 C C . VAL A 1 200 ? -39.765 16.564 15.398 1.00 84.31 200 VAL A C 1
ATOM 1604 O O . VAL A 1 200 ? -40.123 16.152 16.496 1.00 84.31 200 VAL A O 1
ATOM 1607 N N . ALA A 1 201 ? -39.055 17.682 15.249 1.00 82.50 201 ALA A N 1
ATOM 1608 C CA . ALA A 1 201 ? -38.702 18.553 16.366 1.00 82.50 201 ALA A CA 1
ATOM 1609 C C . ALA A 1 201 ? -39.881 19.484 16.693 1.00 82.50 201 ALA A C 1
ATOM 1611 O O . ALA A 1 201 ? -40.068 20.513 16.043 1.00 82.50 201 ALA A O 1
ATOM 1612 N N . LYS A 1 202 ? -40.710 19.101 17.671 1.00 83.00 202 LYS A N 1
ATOM 1613 C CA . LYS A 1 202 ? -41.867 19.893 18.103 1.00 83.00 202 LYS A CA 1
ATOM 1614 C C . LYS A 1 202 ? -42.109 19.765 19.609 1.00 83.00 202 LYS A C 1
ATOM 1616 O O . LYS A 1 202 ? -41.793 18.746 20.214 1.00 83.00 202 LYS A O 1
ATOM 1621 N N . ASP A 1 203 ? -42.684 20.812 20.195 1.00 81.25 203 ASP A N 1
ATOM 1622 C CA . ASP A 1 203 ? -43.305 20.804 21.525 1.00 81.25 203 ASP A CA 1
ATOM 1623 C C . ASP A 1 203 ? -42.373 20.470 22.715 1.00 81.25 203 ASP A C 1
ATOM 1625 O O . ASP A 1 203 ? -42.861 20.194 23.805 1.00 81.25 203 ASP A O 1
ATOM 1629 N N . ASN A 1 204 ? -41.041 20.533 22.551 1.00 83.94 204 ASN A N 1
ATOM 1630 C CA . ASN A 1 204 ? -40.049 20.186 23.589 1.00 83.94 204 ASN A CA 1
ATOM 1631 C C . ASN A 1 204 ? -40.300 18.808 24.247 1.00 83.94 204 ASN A C 1
ATOM 1633 O O . ASN A 1 204 ? -40.073 18.624 25.447 1.00 83.94 204 ASN A O 1
ATOM 1637 N N . VAL A 1 205 ? -40.788 17.842 23.463 1.00 88.25 205 VAL A N 1
ATOM 1638 C CA . VAL A 1 205 ? -41.071 16.467 23.895 1.00 88.25 205 VAL A CA 1
ATOM 1639 C C . VAL A 1 205 ? -40.211 15.498 23.091 1.00 88.25 205 VAL A C 1
ATOM 1641 O O . VAL A 1 205 ? -40.089 15.618 21.874 1.00 88.25 205 VAL A O 1
ATOM 1644 N N . ILE A 1 206 ? -39.645 14.504 23.772 1.00 88.38 206 ILE A N 1
ATOM 1645 C CA . ILE A 1 206 ? -38.958 13.379 23.137 1.00 88.38 206 ILE A CA 1
ATOM 1646 C C . ILE A 1 206 ? -39.959 12.228 23.055 1.00 88.38 206 ILE A C 1
ATOM 1648 O O . ILE A 1 206 ? -40.337 11.671 24.086 1.00 88.38 206 ILE A O 1
ATOM 1652 N N . ARG A 1 207 ? -40.398 11.865 21.846 1.00 89.44 207 ARG A N 1
ATOM 1653 C CA . ARG A 1 207 ? -41.363 10.778 21.631 1.00 89.44 207 ARG A CA 1
ATOM 1654 C C . ARG A 1 207 ? -40.860 9.785 20.593 1.00 89.44 207 ARG A C 1
ATOM 1656 O O . ARG A 1 207 ? -40.500 10.166 19.484 1.00 89.44 207 ARG A O 1
ATOM 1663 N N . PHE A 1 208 ? -40.867 8.513 20.967 1.00 89.12 208 PHE A N 1
ATOM 1664 C CA . PHE A 1 208 ? -40.592 7.379 20.095 1.00 89.12 208 PHE A CA 1
ATOM 1665 C C . PHE A 1 208 ? -41.929 6.711 19.783 1.00 89.12 208 PHE A C 1
ATOM 1667 O O . PHE A 1 208 ? -42.693 6.407 20.699 1.00 89.12 208 PHE A O 1
ATOM 1674 N N . GLU A 1 209 ? -42.210 6.501 18.501 1.00 88.88 209 GLU A N 1
ATOM 1675 C CA . GLU A 1 209 ? -43.388 5.784 18.010 1.00 88.88 209 GLU A CA 1
ATOM 1676 C C . GLU A 1 209 ? -42.915 4.660 17.098 1.00 88.88 209 GLU A C 1
ATOM 1678 O O . GLU A 1 209 ? -42.422 4.913 15.999 1.00 88.88 209 GLU A O 1
ATOM 1683 N N . HIS A 1 210 ? -43.045 3.426 17.571 1.00 87.69 210 HIS A N 1
ATOM 1684 C CA . HIS A 1 210 ? -42.701 2.217 16.832 1.00 87.69 210 HIS A CA 1
ATOM 1685 C C . HIS A 1 210 ? -41.290 2.214 16.226 1.00 87.69 210 HIS A C 1
ATOM 1687 O O . HIS A 1 210 ? -41.086 1.901 15.050 1.00 87.69 210 HIS A O 1
ATOM 1693 N N . VAL A 1 211 ? -40.293 2.609 17.025 1.00 86.19 211 VAL A N 1
ATOM 1694 C CA . VAL A 1 211 ? -38.908 2.741 16.559 1.00 86.19 211 VAL A CA 1
ATOM 1695 C C . VAL A 1 211 ? -38.139 1.440 16.821 1.00 86.19 211 VAL A C 1
ATOM 1697 O O . VAL A 1 211 ? -37.871 1.119 17.981 1.00 86.19 211 VAL A O 1
ATOM 1700 N N . PRO A 1 212 ? -37.733 0.679 15.790 1.00 85.81 212 PRO A N 1
ATOM 1701 C CA . PRO A 1 212 ? -36.839 -0.457 15.975 1.00 85.81 212 PRO A CA 1
ATOM 1702 C C . PRO A 1 212 ? -35.411 0.025 16.266 1.00 85.81 212 PRO A C 1
ATOM 1704 O O . PRO A 1 212 ? -34.882 0.906 15.587 1.00 85.81 212 PRO A O 1
ATOM 1707 N N . LEU A 1 213 ? -34.752 -0.587 17.250 1.00 81.69 213 LEU A N 1
ATOM 1708 C CA . LEU A 1 213 ? -33.357 -0.313 17.591 1.00 81.69 213 LEU A CA 1
ATOM 1709 C C . LEU A 1 213 ? -32.464 -1.419 17.027 1.00 81.69 213 LEU A C 1
ATOM 1711 O O . LEU A 1 213 ? -32.478 -2.548 17.522 1.00 81.69 213 LEU A O 1
ATOM 1715 N N . VAL A 1 214 ? -31.666 -1.088 16.015 1.00 78.38 214 VAL A N 1
ATOM 1716 C CA . VAL A 1 214 ? -30.794 -2.033 15.302 1.00 78.38 214 VAL A CA 1
ATOM 1717 C C . VAL A 1 214 ? -29.335 -1.594 15.442 1.00 78.38 214 VAL A C 1
ATOM 1719 O O . VAL A 1 214 ? -29.028 -0.404 15.364 1.00 78.38 214 VAL A O 1
ATOM 1722 N N . THR A 1 215 ? -28.416 -2.531 15.682 1.00 73.56 215 THR A N 1
ATOM 1723 C CA . THR A 1 215 ? -26.979 -2.228 15.699 1.00 73.56 215 THR A CA 1
ATOM 1724 C C . THR A 1 215 ? -26.479 -1.892 14.290 1.00 73.56 215 THR A C 1
ATOM 1726 O O . THR A 1 215 ? -27.034 -2.368 13.299 1.00 73.56 215 THR A O 1
ATOM 1729 N N . PRO A 1 216 ? -25.352 -1.168 14.160 1.00 64.75 216 PRO A N 1
ATOM 1730 C CA . PRO A 1 216 ? -24.655 -1.027 12.881 1.00 64.75 216 PRO A CA 1
ATOM 1731 C C . PRO A 1 216 ? -24.179 -2.352 12.265 1.00 64.75 216 PRO A C 1
ATOM 1733 O O . PRO A 1 216 ? -23.704 -2.340 11.139 1.00 64.75 216 PRO A O 1
ATOM 1736 N N . ASN A 1 217 ? -24.270 -3.476 12.983 1.00 63.47 217 ASN A N 1
ATOM 1737 C CA . ASN A 1 217 ? -23.965 -4.808 12.458 1.00 63.47 217 ASN A CA 1
ATOM 1738 C C . ASN A 1 217 ? -25.222 -5.539 11.949 1.00 63.47 217 ASN A C 1
ATOM 1740 O O . ASN A 1 217 ? -25.103 -6.596 11.342 1.00 63.47 217 ASN A O 1
ATOM 1744 N N . GLY A 1 218 ? -26.417 -4.965 12.139 1.00 66.19 218 GLY A N 1
ATOM 1745 C CA . GLY A 1 218 ? -27.693 -5.546 11.712 1.00 66.19 218 GLY A CA 1
ATOM 1746 C C . GLY A 1 218 ? -28.428 -6.339 12.796 1.00 66.19 218 GLY A C 1
ATOM 1747 O O . GLY A 1 218 ? -29.506 -6.865 12.530 1.00 66.19 218 GLY A O 1
ATOM 1748 N N . ASP A 1 219 ? -27.899 -6.399 14.020 1.00 76.19 219 ASP A N 1
ATOM 1749 C CA . ASP A 1 219 ? -28.565 -7.077 15.132 1.00 76.19 219 ASP A CA 1
ATOM 1750 C C . ASP A 1 219 ? -29.710 -6.223 15.670 1.00 76.19 219 ASP A C 1
ATOM 1752 O O . ASP A 1 219 ? -29.519 -5.076 16.081 1.00 76.19 219 ASP A O 1
ATOM 1756 N N . VAL A 1 220 ? -30.911 -6.791 15.712 1.00 79.06 220 VAL A N 1
ATOM 1757 C CA . VAL A 1 220 ? -32.078 -6.131 16.299 1.00 79.06 220 VAL A CA 1
ATOM 1758 C C . VAL A 1 220 ? -31.988 -6.231 17.822 1.00 79.06 220 VAL A C 1
ATOM 1760 O O . VAL A 1 220 ? -32.124 -7.315 18.384 1.00 79.06 220 VAL A O 1
ATOM 1763 N N . LEU A 1 221 ? -31.782 -5.097 18.496 1.00 82.44 221 LEU A N 1
ATOM 1764 C CA . LEU A 1 221 ? -31.754 -5.009 19.961 1.00 82.44 221 LEU A CA 1
ATOM 1765 C C . LEU A 1 221 ? -33.165 -4.879 20.537 1.00 82.44 221 LEU A C 1
ATOM 1767 O O . LEU A 1 221 ? -33.495 -5.524 21.528 1.00 82.44 221 LEU A O 1
ATOM 1771 N N . ILE A 1 222 ? -33.993 -4.038 19.912 1.00 83.94 222 ILE A N 1
ATOM 1772 C CA . ILE A 1 222 ? -35.389 -3.808 20.296 1.00 83.94 222 ILE A CA 1
ATOM 1773 C C . ILE A 1 222 ? -36.218 -3.775 19.015 1.00 83.94 222 ILE A C 1
ATOM 1775 O O . ILE A 1 222 ? -35.902 -3.023 18.097 1.00 83.94 222 ILE A O 1
ATOM 1779 N N . LYS A 1 223 ? -37.262 -4.605 18.940 1.00 83.19 223 LYS A N 1
ATOM 1780 C CA . LYS A 1 223 ? -38.118 -4.705 17.745 1.00 83.19 223 LYS A CA 1
ATOM 1781 C C . LYS A 1 223 ? -39.044 -3.504 17.582 1.00 83.19 223 LYS A C 1
ATOM 1783 O O . LYS A 1 223 ? -39.277 -3.081 16.460 1.00 83.19 223 LYS A O 1
ATOM 1788 N N . ASP A 1 224 ? -39.561 -2.994 18.693 1.00 86.81 224 ASP A N 1
ATOM 1789 C CA . ASP A 1 224 ? -40.547 -1.921 18.719 1.00 86.81 224 ASP A CA 1
ATOM 1790 C C . ASP A 1 224 ? -40.380 -1.119 20.013 1.00 86.81 224 ASP A C 1
ATOM 1792 O O . ASP A 1 224 ? -40.577 -1.657 21.105 1.00 86.81 224 ASP A O 1
ATOM 1796 N N . LEU A 1 225 ? -39.938 0.135 19.908 1.00 87.00 225 LEU A N 1
ATOM 1797 C CA . LEU A 1 225 ? -39.747 1.028 21.046 1.00 87.00 225 LEU A CA 1
ATOM 1798 C C . LEU A 1 225 ? -40.689 2.225 20.924 1.00 87.00 225 LEU A C 1
ATOM 1800 O O . LEU A 1 225 ? -40.562 3.026 19.996 1.00 87.00 225 LEU A O 1
ATOM 1804 N N . SER A 1 226 ? -41.591 2.353 21.896 1.00 89.75 226 SER A N 1
ATOM 1805 C CA . SER A 1 226 ? -42.541 3.461 21.987 1.00 89.75 226 SER A CA 1
ATOM 1806 C C . SER A 1 226 ? -42.544 4.039 23.400 1.00 89.75 226 SER A C 1
ATOM 1808 O O . SER A 1 226 ? -42.835 3.322 24.357 1.00 89.75 226 SER A O 1
ATOM 1810 N N . PHE A 1 227 ? -42.189 5.316 23.546 1.00 89.94 227 PHE A N 1
ATOM 1811 C CA . PHE A 1 227 ? -42.214 6.032 24.828 1.00 89.94 227 PHE A CA 1
ATOM 1812 C C . PHE A 1 227 ? -42.255 7.551 24.621 1.00 89.94 227 PHE A C 1
ATOM 1814 O O . PHE A 1 227 ? -41.904 8.048 23.553 1.00 89.94 227 PHE A O 1
ATOM 1821 N N . GLU A 1 228 ? -42.652 8.294 25.654 1.00 89.62 228 GLU A N 1
ATOM 1822 C CA . GLU A 1 228 ? -42.718 9.759 25.648 1.00 89.62 228 GLU A CA 1
ATOM 1823 C C . GLU A 1 228 ? -42.034 10.331 26.897 1.00 89.62 228 GLU A C 1
ATOM 1825 O O . GLU A 1 228 ? -42.267 9.862 28.012 1.00 89.62 228 GLU A O 1
ATOM 1830 N N . VAL A 1 229 ? -41.204 11.359 26.712 1.00 90.44 229 VAL A N 1
ATOM 1831 C CA . VAL A 1 229 ? -40.543 12.117 27.780 1.00 90.44 229 VAL A CA 1
ATOM 1832 C C . VAL A 1 229 ? -40.836 13.598 27.595 1.00 90.44 229 VAL A C 1
ATOM 1834 O O . VAL A 1 229 ? -40.477 14.191 26.575 1.00 90.44 229 VAL A O 1
ATOM 1837 N N . LYS A 1 230 ? -41.481 14.202 28.595 1.00 89.44 230 LYS A N 1
ATOM 1838 C CA . LYS A 1 230 ? -41.839 15.625 28.592 1.00 89.44 230 LYS A CA 1
ATOM 1839 C C . LYS A 1 230 ? -40.735 16.475 29.214 1.00 89.44 230 LYS A C 1
ATOM 1841 O O . LYS A 1 230 ? -39.985 16.011 30.074 1.00 89.44 230 LYS A O 1
ATOM 1846 N N . SER A 1 231 ? -40.679 17.744 28.814 1.00 88.25 231 SER A N 1
ATOM 1847 C CA . SER A 1 231 ? -39.774 18.727 29.413 1.00 88.25 231 SER A CA 1
ATOM 1848 C C . SER A 1 231 ? -39.938 18.785 30.938 1.00 88.25 231 SER A C 1
ATOM 1850 O O . SER A 1 231 ? -41.055 18.872 31.447 1.00 88.25 231 SER A O 1
ATOM 1852 N N . GLY A 1 232 ? -38.817 18.739 31.663 1.00 87.12 232 GLY A N 1
ATOM 1853 C CA . GLY A 1 232 ? -38.776 18.756 33.131 1.00 87.12 232 GLY A CA 1
ATOM 1854 C C . GLY A 1 232 ? -38.899 17.385 33.809 1.00 87.12 232 GLY A C 1
ATOM 1855 O O . GLY A 1 232 ? -38.817 17.315 35.033 1.00 87.12 232 GLY A O 1
ATOM 1856 N N . MET A 1 233 ? -39.064 16.292 33.055 1.00 88.19 233 MET A N 1
ATOM 1857 C CA . MET A 1 233 ? -39.070 14.935 33.610 1.00 88.19 233 MET A CA 1
ATOM 1858 C C . MET A 1 233 ? -37.656 14.351 33.690 1.00 88.19 233 MET A C 1
ATOM 1860 O O . MET A 1 233 ? -36.941 14.289 32.692 1.00 88.19 233 MET A O 1
ATOM 1864 N N . ASN A 1 234 ? -37.287 13.829 34.860 1.00 86.50 234 ASN A N 1
ATOM 1865 C CA . ASN A 1 234 ? -36.086 13.012 35.019 1.00 86.50 234 ASN A CA 1
ATOM 1866 C C . ASN A 1 234 ? -36.430 11.551 34.708 1.00 86.50 234 ASN A C 1
ATOM 1868 O O . ASN A 1 234 ? -37.248 10.948 35.402 1.00 86.50 234 ASN A O 1
ATOM 1872 N N . VAL A 1 235 ? -35.813 10.980 33.673 1.00 87.88 235 VAL A N 1
ATOM 1873 C CA . VAL A 1 235 ? -36.077 9.604 33.227 1.00 87.88 235 VAL A CA 1
ATOM 1874 C C . VAL A 1 235 ? -34.860 8.724 33.477 1.00 87.88 235 VAL A C 1
ATOM 1876 O O . VAL A 1 235 ? -33.742 9.066 33.099 1.00 87.88 235 VAL A O 1
ATOM 1879 N N . LEU A 1 236 ? -35.093 7.564 34.094 1.00 89.50 236 LEU A N 1
ATOM 1880 C CA . LEU A 1 236 ? -34.085 6.537 34.326 1.00 89.50 236 LEU A CA 1
ATOM 1881 C C . LEU A 1 236 ? -34.306 5.366 33.360 1.00 89.50 236 LEU A C 1
ATOM 1883 O O . LEU A 1 236 ? -35.386 4.782 33.324 1.00 89.50 236 LEU A O 1
ATOM 1887 N N . VAL A 1 237 ? -33.270 4.996 32.604 1.00 86.50 237 VAL A N 1
ATOM 1888 C CA . VAL A 1 237 ? -33.300 3.846 31.687 1.00 86.50 237 VAL A CA 1
ATOM 1889 C C . VAL A 1 237 ? -32.550 2.671 32.319 1.00 86.50 237 VAL A C 1
ATOM 1891 O O . VAL A 1 237 ? -31.322 2.684 32.414 1.00 86.50 237 VAL A O 1
ATOM 1894 N N . CYS A 1 238 ? -33.282 1.631 32.725 1.00 88.56 238 CYS A N 1
ATOM 1895 C CA . CYS A 1 238 ? -32.733 0.415 33.336 1.00 88.56 238 CYS A CA 1
ATOM 1896 C C . CYS A 1 238 ? -32.873 -0.806 32.415 1.00 88.56 238 CYS A C 1
ATOM 1898 O O . CYS A 1 238 ? -33.791 -0.893 31.607 1.00 88.56 238 CYS A O 1
ATOM 1900 N N . GLY A 1 239 ? -31.963 -1.775 32.550 1.00 86.44 239 GLY A N 1
ATOM 1901 C CA . GLY A 1 239 ? -32.030 -3.047 31.823 1.00 86.44 239 GLY A CA 1
ATOM 1902 C C . GLY A 1 239 ? -30.720 -3.845 31.875 1.00 86.4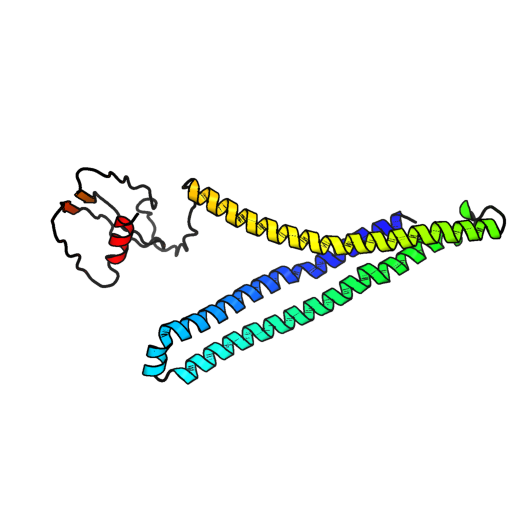4 239 GLY A C 1
ATOM 1903 O O . GLY A 1 239 ? -29.711 -3.309 32.344 1.00 86.44 239 GLY A O 1
ATOM 1904 N N . PRO A 1 240 ? -30.692 -5.091 31.371 1.00 84.56 240 PRO A N 1
ATOM 1905 C CA . PRO A 1 240 ? -29.500 -5.949 31.349 1.00 84.56 240 PRO A CA 1
ATOM 1906 C C . PRO A 1 240 ? -28.339 -5.375 30.520 1.00 84.56 240 PRO A C 1
ATOM 1908 O O . PRO A 1 240 ? -28.527 -4.513 29.655 1.00 84.56 240 PRO A O 1
ATOM 1911 N N . ASN A 1 241 ? -27.113 -5.848 30.750 1.00 80.94 241 ASN A N 1
ATOM 1912 C CA . ASN A 1 241 ? -25.972 -5.480 29.903 1.00 80.94 241 ASN A CA 1
ATOM 1913 C C . ASN A 1 241 ? -26.207 -5.951 28.459 1.00 80.94 241 ASN A C 1
ATOM 1915 O O . ASN A 1 241 ? -26.682 -7.057 28.233 1.00 80.94 241 ASN A O 1
ATOM 1919 N N . GLY A 1 242 ? -25.913 -5.088 27.482 1.00 77.56 242 GLY A N 1
ATOM 1920 C CA . GLY A 1 242 ? -26.104 -5.399 26.059 1.00 77.56 242 GLY A CA 1
ATOM 1921 C C . GLY A 1 242 ? -27.528 -5.223 25.512 1.00 77.56 242 GLY A C 1
ATOM 1922 O O . GLY A 1 242 ? -27.705 -5.325 24.307 1.00 77.56 242 GLY A O 1
ATOM 1923 N N . CYS A 1 243 ? -28.531 -4.863 26.326 1.00 82.12 243 CYS A N 1
ATOM 1924 C CA . CYS A 1 243 ? -29.921 -4.704 25.858 1.00 82.12 243 CYS A CA 1
ATOM 1925 C C . CYS A 1 243 ? -30.191 -3.441 25.005 1.00 82.12 243 CYS A C 1
ATOM 1927 O O . CYS A 1 243 ? -31.336 -3.142 24.691 1.00 82.12 243 CYS A O 1
ATOM 1929 N N . GLY A 1 244 ? -29.157 -2.659 24.670 1.00 79.19 244 GLY A N 1
ATOM 1930 C CA . GLY A 1 244 ? -29.282 -1.486 23.796 1.00 79.19 244 GLY A CA 1
ATOM 1931 C C . GLY A 1 244 ? -29.457 -0.126 24.468 1.00 79.19 244 GLY A C 1
ATOM 1932 O O . GLY A 1 244 ? -29.670 0.850 23.760 1.00 79.19 244 GLY A O 1
ATOM 1933 N N . LYS A 1 245 ? -29.269 -0.005 25.790 1.00 88.19 245 LYS A N 1
ATOM 1934 C CA . LYS A 1 245 ? -29.337 1.290 26.506 1.00 88.19 245 LYS A CA 1
ATOM 1935 C C . LYS A 1 245 ? -28.468 2.381 25.863 1.00 88.19 245 LYS A C 1
ATOM 1937 O O . LYS A 1 245 ? -28.964 3.450 25.542 1.00 88.19 245 LYS A O 1
ATOM 1942 N N . SER A 1 246 ? -27.186 2.110 25.608 1.00 84.12 246 SER A N 1
ATOM 1943 C CA . SER A 1 246 ? -26.294 3.079 24.946 1.00 84.12 246 SER A CA 1
ATOM 1944 C C . SER A 1 246 ? -26.664 3.329 23.482 1.00 84.12 246 SER A C 1
ATOM 1946 O O . SER A 1 246 ? -26.442 4.425 22.982 1.00 84.12 246 SER A O 1
ATOM 1948 N N . SER A 1 247 ? -27.229 2.335 22.791 1.00 82.38 247 SER A N 1
ATOM 1949 C CA . SER A 1 247 ? -27.709 2.498 21.414 1.00 82.38 247 SER A CA 1
ATOM 1950 C C . SER A 1 247 ? -28.932 3.419 21.356 1.00 82.38 247 SER A C 1
ATOM 1952 O O . SER A 1 247 ? -29.009 4.242 20.454 1.00 82.38 247 SER A O 1
ATOM 1954 N N . LEU A 1 248 ? -29.825 3.356 22.349 1.00 85.31 248 LEU A N 1
ATOM 1955 C CA . LEU A 1 248 ? -30.954 4.279 22.500 1.00 85.31 248 LEU A CA 1
ATOM 1956 C C . LEU A 1 248 ? -30.475 5.734 22.619 1.00 85.31 248 LEU A C 1
ATOM 1958 O O . LEU A 1 248 ? -30.988 6.605 21.925 1.00 85.31 248 LEU A O 1
ATOM 1962 N N . PHE A 1 249 ? -29.426 5.990 23.409 1.00 83.81 249 PHE A N 1
ATOM 1963 C CA . PHE A 1 249 ? -28.830 7.330 23.506 1.00 83.81 249 PHE A CA 1
ATOM 1964 C C . PHE A 1 249 ? -28.155 7.805 22.214 1.00 83.81 249 PHE A C 1
ATOM 1966 O O . PHE A 1 249 ? -28.101 9.005 21.974 1.00 83.81 249 PHE A O 1
ATOM 1973 N N . ARG A 1 250 ? -27.654 6.895 21.371 1.00 80.19 250 ARG A N 1
ATOM 1974 C CA . ARG A 1 250 ? -27.089 7.271 20.064 1.00 80.19 250 ARG A CA 1
ATOM 1975 C C . ARG A 1 250 ? -28.166 7.736 19.091 1.00 80.19 250 ARG A C 1
ATOM 1977 O O . ARG A 1 250 ? -27.931 8.710 18.399 1.00 80.19 250 ARG A O 1
ATOM 1984 N N . VAL A 1 251 ? -29.331 7.082 19.084 1.00 79.12 251 VAL A N 1
ATOM 1985 C CA . VAL A 1 251 ? -30.480 7.498 18.257 1.00 79.12 251 VAL A CA 1
ATOM 1986 C C . VAL A 1 251 ? -31.049 8.839 18.726 1.00 79.12 251 VAL A C 1
ATOM 1988 O O . VAL A 1 251 ? -31.501 9.626 17.912 1.00 79.12 251 VAL A O 1
ATOM 1991 N N . LEU A 1 252 ? -30.999 9.122 20.031 1.00 79.81 252 LEU A N 1
ATOM 1992 C CA . LEU A 1 252 ? -31.387 10.427 20.584 1.00 79.81 252 LEU A CA 1
ATOM 1993 C C . LEU A 1 252 ? -30.443 11.579 20.202 1.00 79.81 252 LEU A C 1
ATOM 1995 O O . LEU A 1 252 ? -30.842 12.733 20.326 1.00 79.81 252 LEU A O 1
ATOM 1999 N N . GLY A 1 253 ? -29.189 11.279 19.849 1.00 68.19 253 GLY A N 1
ATOM 2000 C CA . GLY A 1 253 ? -28.152 12.275 19.568 1.00 68.19 253 GLY A CA 1
ATOM 2001 C C . GLY A 1 253 ? -27.899 12.548 18.083 1.00 68.19 253 GLY A C 1
ATOM 2002 O O . GLY A 1 253 ? -27.028 13.367 17.791 1.00 68.19 253 GLY A O 1
ATOM 2003 N N . GLU A 1 254 ? -28.593 11.848 17.178 1.00 59.09 254 GLU A N 1
ATOM 2004 C CA . GLU A 1 254 ? -28.657 12.169 15.739 1.00 59.09 254 GLU A CA 1
ATOM 2005 C C . GLU A 1 254 ? -29.668 13.293 15.475 1.00 59.09 254 GLU A C 1
ATOM 2007 O O . GLU A 1 254 ? -29.340 14.168 14.641 1.00 59.09 254 GLU A O 1
#

pLDDT: mean 83.5, std 11.29, range [45.88, 98.0]